Protein AF-A0A956J0P4-F1 (afdb_monomer_lite)

Secondary structure (DSSP, 8-state):
----PPPP----------------------TTHHHHHHHHHHHHHHHHHH--HHHHHHHHHHHHHHEEE--SS--GGGGHHHHHHHH--HHHHHHHTT-HHHHHHHTTGGGTEEETTSPPPPPTTTT----HHHHHHHHHHHHHHHHH-SSS---SHHHHHHHHHHHT--S-TT--HHHHHHHHHHHTTPPPS-HHHHHHHHHT-TTTTTTSPPP----

Foldseek 3Di:
DDDDDDDDDDDDPPDDPPPCPPPPPPPPPDQCNLVLLLLLLLLVLCCVLPVDNVLSVVLSVVSVVWKDFPGPHDDPVSNQLSVQSNPDDSVQSVVCPSPPLSSCQCRQNQVTMQTPVRDGRHHDPVPDPLDVLLVVLLVLVLVQVVQLDPPDDPPDPNCVSNCCCPPPDPQQPPQDPVLSVQLVVLSPPDHPPDPVVVVVSCVVSPSNCSRDPDDPPDD

Sequence (219 aa):
MNRHRAPGSALVLLGVALGVSSCQGSYEMERDEPCRQAGFAIASRNQACNGDADHANALYERFVDEYLCSVTKPSQNAFRCAYNINALGCEEVAAKGDDLNGYLSANGCGVILKRKDGTPIPQAGGGVTATPLCASLVLRLAEFESACGDNEPPGDLSLLIASDLTTDHECAANATPAELATCLSALDGKRCIDFSIARELLDATPSCDSVLPAQEVAP

Radius of gyration: 26.03 Å; chains: 1; bounding box: 47×48×111 Å

Structure (mmCIF, N/CA/C/O backbone):
data_AF-A0A956J0P4-F1
#
_entry.id   AF-A0A956J0P4-F1
#
loop_
_atom_site.group_PDB
_atom_site.id
_atom_site.type_symbol
_atom_site.label_atom_id
_atom_site.label_alt_id
_atom_site.label_comp_id
_atom_site.label_asym_id
_atom_site.label_entity_id
_atom_site.label_seq_id
_atom_site.pdbx_PDB_ins_code
_atom_site.Cartn_x
_atom_site.Cartn_y
_atom_site.Cartn_z
_atom_site.occupancy
_atom_site.B_iso_or_equiv
_atom_site.auth_seq_id
_atom_site.auth_comp_id
_atom_site.auth_asym_id
_atom_site.auth_atom_id
_atom_site.pdbx_PDB_model_num
ATOM 1 N N . MET A 1 1 ? -27.193 0.209 -80.945 1.00 43.78 1 MET A N 1
ATOM 2 C CA . MET A 1 1 ? -28.251 0.588 -79.982 1.00 43.78 1 MET A CA 1
ATOM 3 C C . MET A 1 1 ? -28.149 -0.331 -78.771 1.00 43.78 1 MET A C 1
ATOM 5 O O . MET A 1 1 ? -28.716 -1.405 -78.818 1.00 43.78 1 MET A O 1
ATOM 9 N N . ASN A 1 2 ? -27.409 0.048 -77.725 1.00 40.72 2 ASN A N 1
ATOM 10 C CA . ASN A 1 2 ? -27.346 -0.718 -76.473 1.00 40.72 2 ASN A CA 1
ATOM 11 C C . ASN A 1 2 ? -27.598 0.235 -75.301 1.00 40.72 2 ASN A C 1
ATOM 13 O O . ASN A 1 2 ? -26.828 1.165 -75.077 1.00 40.72 2 ASN A O 1
ATOM 17 N N . ARG A 1 3 ? -28.721 0.030 -74.603 1.00 58.94 3 ARG A N 1
ATOM 18 C CA . ARG A 1 3 ? -29.106 0.747 -73.381 1.00 58.94 3 ARG A CA 1
ATOM 19 C C . ARG A 1 3 ? -28.684 -0.098 -72.181 1.00 58.94 3 ARG A C 1
ATOM 21 O O . ARG A 1 3 ? -29.307 -1.123 -71.926 1.00 58.94 3 ARG A O 1
ATOM 28 N N . HIS A 1 4 ? -27.684 0.349 -71.428 1.00 53.81 4 HIS A N 1
ATOM 29 C CA . HIS A 1 4 ? -27.410 -0.184 -70.094 1.00 53.81 4 HIS A CA 1
ATOM 30 C C . HIS A 1 4 ? -28.137 0.673 -69.050 1.00 53.81 4 HIS A C 1
ATOM 32 O O . HIS A 1 4 ? -27.870 1.863 -68.909 1.00 53.81 4 HIS A O 1
ATOM 38 N N . ARG A 1 5 ? -29.110 0.060 -68.363 1.00 59.59 5 ARG A N 1
ATOM 39 C CA . ARG A 1 5 ? -29.762 0.586 -67.156 1.00 59.59 5 ARG A CA 1
ATOM 40 C C . ARG A 1 5 ? -28.819 0.384 -65.968 1.00 59.59 5 ARG A C 1
ATOM 42 O O . ARG A 1 5 ? -28.413 -0.746 -65.719 1.00 59.59 5 ARG A O 1
ATOM 49 N N . ALA A 1 6 ? -28.518 1.453 -65.237 1.00 54.38 6 ALA A N 1
ATOM 50 C CA . ALA A 1 6 ? -27.857 1.381 -63.937 1.00 54.38 6 ALA A CA 1
ATOM 51 C C . ALA A 1 6 ? -28.905 1.149 -62.824 1.00 54.38 6 ALA A C 1
ATOM 53 O O . ALA A 1 6 ? -29.959 1.793 -62.861 1.00 54.38 6 ALA A O 1
ATOM 54 N N . PRO A 1 7 ? -28.661 0.243 -61.859 1.00 58.88 7 PRO A N 1
ATOM 55 C CA . PRO A 1 7 ? -29.534 0.043 -60.708 1.00 58.88 7 PRO A CA 1
ATOM 56 C C . PRO A 1 7 ? -29.276 1.108 -59.633 1.00 58.88 7 PRO A C 1
ATOM 58 O O . PRO A 1 7 ? -28.135 1.475 -59.358 1.00 58.88 7 PRO A O 1
ATOM 61 N N . GLY A 1 8 ? -30.363 1.614 -59.050 1.00 51.53 8 GLY A N 1
ATOM 62 C CA . GLY A 1 8 ? -30.347 2.605 -57.981 1.00 51.53 8 GLY A CA 1
ATOM 63 C C . GLY A 1 8 ? -29.909 2.010 -56.644 1.00 51.53 8 GLY A C 1
ATOM 64 O O . GLY A 1 8 ? -30.419 0.976 -56.216 1.00 51.53 8 GLY A O 1
ATOM 65 N N . SER A 1 9 ? -28.986 2.701 -55.982 1.00 63.81 9 SER A N 1
ATOM 66 C CA . SER A 1 9 ? -28.550 2.409 -54.620 1.00 63.81 9 SER A CA 1
ATOM 67 C C . SER A 1 9 ? -29.563 2.966 -53.621 1.00 63.81 9 SER A C 1
ATOM 69 O O . SER A 1 9 ? -29.678 4.178 -53.446 1.00 63.81 9 SER A O 1
ATOM 71 N N . ALA A 1 10 ? -30.304 2.072 -52.968 1.00 54.53 10 ALA A N 1
ATOM 72 C CA . ALA A 1 10 ? -31.122 2.395 -51.809 1.00 54.53 10 ALA A CA 1
ATOM 73 C C . ALA A 1 10 ? -30.207 2.565 -50.586 1.00 54.53 10 ALA A C 1
ATOM 75 O O . ALA A 1 10 ? -29.590 1.611 -50.116 1.00 54.53 10 ALA A O 1
ATOM 76 N N . LEU A 1 11 ? -30.096 3.799 -50.101 1.00 59.28 11 LEU A N 1
ATOM 77 C CA . LEU A 1 11 ? -29.330 4.157 -48.913 1.00 59.28 11 LEU A CA 1
ATOM 78 C C . LEU A 1 11 ? -30.209 3.886 -47.682 1.00 59.28 11 LEU A C 1
ATOM 80 O O . LEU A 1 11 ? -31.148 4.628 -47.403 1.00 59.28 11 LEU A O 1
ATOM 84 N N . VAL A 1 12 ? -29.947 2.781 -46.982 1.00 60.03 12 VAL A N 1
ATOM 85 C CA . VAL A 1 12 ? -30.625 2.423 -45.728 1.00 60.03 12 VAL A CA 1
ATOM 86 C C . VAL A 1 12 ? -29.885 3.104 -44.576 1.00 60.03 12 VAL A C 1
ATOM 88 O O . VAL A 1 12 ? -28.799 2.685 -44.185 1.00 60.03 12 VAL A O 1
ATOM 91 N N . LEU A 1 13 ? -30.471 4.178 -44.048 1.00 58.66 13 LEU A N 1
ATOM 92 C CA . LEU A 1 13 ? -30.039 4.838 -42.816 1.00 58.66 13 LEU A CA 1
ATOM 93 C C . LEU A 1 13 ? -30.467 3.979 -41.617 1.00 58.66 13 LEU A C 1
ATOM 95 O O . LEU A 1 13 ? -31.599 4.068 -41.144 1.00 58.66 13 LEU A O 1
ATOM 99 N N . LEU A 1 14 ? -29.560 3.122 -41.145 1.00 61.91 14 LEU A N 1
ATOM 100 C CA . LEU A 1 14 ? -29.711 2.401 -39.882 1.00 61.91 14 LEU A CA 1
ATOM 101 C C . LEU A 1 14 ? -29.460 3.386 -38.727 1.00 61.91 14 LEU A C 1
ATOM 103 O O . LEU A 1 14 ? -28.320 3.698 -38.389 1.00 61.91 14 LEU A O 1
ATOM 107 N N . GLY A 1 15 ? -30.538 3.919 -38.152 1.00 57.25 15 GLY A N 1
ATOM 108 C CA . GLY A 1 15 ? -30.487 4.732 -36.940 1.00 57.25 15 GLY A CA 1
ATOM 109 C C . GLY A 1 15 ? -30.138 3.865 -35.733 1.00 57.25 15 GLY A C 1
ATOM 110 O O . GLY A 1 15 ? -30.991 3.147 -35.216 1.00 57.25 15 GLY A O 1
ATOM 111 N N . VAL A 1 16 ? -28.882 3.925 -35.288 1.00 65.75 16 VAL A N 1
ATOM 112 C CA . VAL A 1 16 ? -28.442 3.326 -34.024 1.00 65.75 16 VAL A CA 1
ATOM 113 C C . VAL A 1 16 ? -29.010 4.173 -32.887 1.00 65.75 16 VAL A C 1
ATOM 115 O O . VAL A 1 16 ? -28.490 5.239 -32.563 1.00 65.75 16 VAL A O 1
ATOM 118 N N . ALA A 1 17 ? -30.115 3.714 -32.303 1.00 58.00 17 ALA A N 1
ATOM 119 C CA . ALA A 1 17 ? -30.627 4.235 -31.046 1.00 58.00 17 ALA A CA 1
ATOM 120 C C . ALA A 1 17 ? -29.645 3.848 -29.929 1.00 58.00 17 ALA A C 1
ATOM 122 O O . ALA A 1 17 ? -29.691 2.738 -29.399 1.00 58.00 17 ALA A O 1
ATOM 123 N N . LEU A 1 18 ? -28.723 4.757 -29.608 1.00 59.28 18 LEU A N 1
ATOM 124 C CA . LEU A 1 18 ? -27.869 4.676 -28.426 1.00 59.28 18 LEU A CA 1
ATOM 125 C C . LEU A 1 18 ? -28.761 4.841 -27.192 1.00 59.28 18 LEU A C 1
ATOM 127 O O . LEU A 1 18 ? -29.044 5.952 -26.747 1.00 59.28 18 LEU A O 1
ATOM 131 N N . GLY A 1 19 ? -29.267 3.716 -26.687 1.00 54.03 19 GLY A N 1
ATOM 132 C CA . GLY A 1 19 ? -29.943 3.653 -25.403 1.00 54.03 19 GLY A CA 1
ATOM 133 C C . GLY A 1 19 ? -28.980 4.116 -24.320 1.00 54.03 19 GLY A C 1
ATOM 134 O O . GLY A 1 19 ? -27.988 3.450 -24.040 1.00 54.03 19 GLY A O 1
ATOM 135 N N . VAL A 1 20 ? -29.278 5.268 -23.725 1.00 57.97 20 VAL A N 1
ATOM 136 C CA . VAL A 1 20 ? -28.633 5.774 -22.512 1.00 57.97 20 VAL A CA 1
ATOM 137 C C . VAL A 1 20 ? -29.109 4.891 -21.357 1.00 57.97 20 VAL A C 1
ATOM 139 O O . VAL A 1 20 ? -29.992 5.251 -20.585 1.00 57.97 20 VAL A O 1
ATOM 142 N N . SER A 1 21 ? -28.597 3.662 -21.288 1.00 56.41 21 SER A N 1
ATOM 143 C CA . SER A 1 21 ? -28.701 2.851 -20.083 1.00 56.41 21 SER A CA 1
ATOM 144 C C . SER A 1 21 ? -27.859 3.559 -19.034 1.00 56.41 21 SER A C 1
ATOM 146 O O . SER A 1 21 ? -26.631 3.503 -19.069 1.00 56.41 21 SER A O 1
ATOM 148 N N . SER A 1 22 ? -28.525 4.299 -18.154 1.00 52.66 22 SER A N 1
ATOM 149 C CA . SER A 1 22 ? -27.927 4.889 -16.968 1.00 52.66 22 SER A CA 1
ATOM 150 C C . SER A 1 22 ? -27.183 3.793 -16.211 1.00 52.66 22 SER A C 1
ATOM 152 O O . SER A 1 22 ? -27.816 2.915 -15.620 1.00 52.66 22 SER A O 1
ATOM 154 N N . CYS A 1 23 ? -25.850 3.830 -16.260 1.00 61.91 23 CYS A N 1
ATOM 155 C CA . CYS A 1 23 ? -24.953 3.013 -15.452 1.00 61.91 23 CYS A CA 1
ATOM 156 C C . CYS A 1 23 ? -25.104 3.402 -13.971 1.00 61.91 23 CYS A C 1
ATOM 158 O O . CYS A 1 23 ? -24.202 3.970 -13.373 1.00 61.91 23 CYS A O 1
ATOM 160 N N . GLN A 1 24 ? -26.268 3.132 -13.383 1.00 54.66 24 GLN A N 1
ATOM 161 C CA . GLN A 1 24 ? -26.520 3.174 -11.943 1.00 54.66 24 GLN A CA 1
ATOM 162 C C . GLN A 1 24 ? -26.310 1.778 -11.346 1.00 54.66 24 GLN A C 1
ATOM 164 O O . GLN A 1 24 ? -27.051 1.341 -10.469 1.00 54.66 24 GLN A O 1
ATOM 169 N N . GLY A 1 25 ? -25.315 1.046 -11.855 1.00 51.56 25 GLY A N 1
ATOM 170 C CA . GLY A 1 25 ? -24.825 -0.127 -11.154 1.00 51.56 25 GLY A CA 1
ATOM 171 C C . GLY A 1 25 ? -24.222 0.373 -9.854 1.00 51.56 25 GLY A C 1
ATOM 172 O O . GLY A 1 25 ? -23.252 1.127 -9.889 1.00 51.56 25 GLY A O 1
ATOM 173 N N . SER A 1 26 ? -24.822 0.005 -8.724 1.00 52.59 26 SER A N 1
ATOM 174 C CA . SER A 1 26 ? -24.158 0.088 -7.431 1.00 52.59 26 SER A CA 1
ATOM 175 C C . SER A 1 26 ? -22.797 -0.574 -7.603 1.00 52.59 26 SER A C 1
ATOM 177 O O . SER A 1 26 ? -22.731 -1.785 -7.818 1.00 52.59 26 SER A O 1
ATOM 179 N N . TYR A 1 27 ? -21.736 0.232 -7.631 1.00 58.50 27 TYR A N 1
ATOM 180 C CA . TYR A 1 27 ? -20.376 -0.252 -7.808 1.00 58.50 27 TYR A CA 1
ATOM 181 C C . TYR A 1 27 ? -20.004 -0.957 -6.503 1.00 58.50 27 TYR A C 1
ATOM 183 O O . TYR A 1 27 ? -19.459 -0.357 -5.577 1.00 58.50 27 TYR A O 1
ATOM 191 N N . GLU A 1 28 ? -20.423 -2.215 -6.377 1.00 67.00 28 GLU A N 1
ATOM 192 C CA . GLU A 1 28 ? -19.999 -3.081 -5.292 1.00 67.00 28 GLU A CA 1
ATOM 193 C C . GLU A 1 28 ? -18.510 -3.320 -5.501 1.00 67.00 28 GLU A C 1
ATOM 195 O O . GLU A 1 28 ? -18.097 -4.116 -6.341 1.00 67.00 28 GLU A O 1
ATOM 200 N N . MET A 1 29 ? -17.694 -2.550 -4.780 1.00 75.31 29 MET A N 1
ATOM 201 C CA . MET A 1 29 ? -16.255 -2.756 -4.766 1.00 75.31 29 MET A CA 1
ATOM 202 C C . MET A 1 29 ? -15.981 -4.187 -4.322 1.00 75.31 29 MET A C 1
ATOM 204 O O . MET A 1 29 ? -16.399 -4.604 -3.235 1.00 75.31 29 MET A O 1
ATOM 208 N N . GLU A 1 30 ? -15.261 -4.929 -5.157 1.00 86.38 30 GLU A N 1
ATOM 209 C CA . GLU A 1 30 ? -14.811 -6.262 -4.793 1.00 86.38 30 GLU A CA 1
ATOM 210 C C . GLU A 1 30 ? -13.964 -6.180 -3.518 1.00 86.38 30 GLU A C 1
ATOM 212 O O . GLU A 1 30 ? -13.185 -5.246 -3.310 1.00 86.38 30 GLU A O 1
ATOM 217 N N . ARG A 1 31 ? -14.151 -7.146 -2.614 1.00 87.50 31 ARG A N 1
ATOM 218 C CA . ARG A 1 31 ? -13.554 -7.111 -1.270 1.00 87.50 31 ARG A CA 1
ATOM 219 C C . ARG A 1 31 ? -12.027 -6.970 -1.307 1.00 87.50 31 ARG A C 1
ATOM 221 O O . ARG A 1 31 ? -11.454 -6.347 -0.417 1.00 87.50 31 ARG A O 1
ATOM 228 N N . ASP A 1 32 ? -11.388 -7.570 -2.300 1.00 91.94 32 ASP A N 1
ATOM 229 C CA . ASP A 1 32 ? -9.942 -7.605 -2.502 1.00 91.94 32 ASP A CA 1
ATOM 230 C C . ASP A 1 32 ? -9.415 -6.481 -3.406 1.00 91.94 32 ASP A C 1
ATOM 232 O O . ASP A 1 32 ? -8.201 -6.369 -3.587 1.00 91.94 32 ASP A O 1
ATOM 236 N N . GLU A 1 33 ? -10.289 -5.610 -3.916 1.00 93.69 33 GLU A N 1
ATOM 237 C CA . GLU A 1 33 ? -9.912 -4.518 -4.815 1.00 93.69 33 GLU A CA 1
ATOM 238 C C . GLU A 1 33 ? -8.804 -3.612 -4.245 1.00 93.69 33 GLU A C 1
ATOM 240 O O . GLU A 1 33 ? -7.811 -3.405 -4.945 1.00 93.69 33 GLU A O 1
ATOM 245 N N . PRO A 1 34 ? -8.842 -3.149 -2.975 1.00 93.38 34 PRO A N 1
ATOM 246 C CA . PRO A 1 34 ? -7.765 -2.311 -2.439 1.00 93.38 34 PRO A CA 1
ATOM 247 C C . PRO A 1 34 ? -6.398 -3.014 -2.428 1.00 93.38 34 PRO A C 1
ATOM 249 O O . PRO A 1 34 ? -5.358 -2.399 -2.661 1.00 93.38 34 PRO A O 1
ATOM 252 N N . CYS A 1 35 ? -6.399 -4.328 -2.194 1.00 96.88 35 CYS A N 1
ATOM 253 C CA . CYS A 1 35 ? -5.196 -5.150 -2.182 1.00 96.88 35 CYS A CA 1
ATOM 254 C C . CYS A 1 35 ? -4.633 -5.343 -3.593 1.00 96.88 35 CYS A C 1
ATOM 256 O O . CYS A 1 35 ? -3.424 -5.237 -3.789 1.00 96.88 35 CYS A O 1
ATOM 258 N N . ARG A 1 36 ? -5.497 -5.572 -4.590 1.00 97.12 36 ARG A N 1
ATOM 259 C CA . ARG A 1 36 ? -5.073 -5.652 -5.996 1.00 97.12 36 ARG A CA 1
ATOM 260 C C . ARG A 1 36 ? -4.512 -4.327 -6.489 1.00 97.12 36 ARG A C 1
ATOM 262 O O . ARG A 1 36 ? -3.488 -4.328 -7.167 1.00 97.12 36 ARG A O 1
ATOM 269 N N . GLN A 1 37 ? -5.137 -3.214 -6.105 1.00 97.38 37 GLN A N 1
ATOM 270 C CA . GLN A 1 37 ? -4.662 -1.875 -6.449 1.00 97.38 37 GLN A CA 1
ATOM 271 C C . GLN A 1 37 ? -3.251 -1.605 -5.912 1.00 97.38 37 GLN A C 1
ATOM 273 O O . GLN A 1 37 ? -2.461 -0.965 -6.598 1.00 97.38 37 GLN A O 1
ATOM 278 N N . ALA A 1 38 ? -2.882 -2.141 -4.743 1.00 97.81 38 ALA A N 1
ATOM 279 C CA . ALA A 1 38 ? -1.510 -2.039 -4.241 1.00 97.81 38 ALA A CA 1
ATOM 280 C C . ALA A 1 38 ? -0.499 -2.741 -5.165 1.00 97.81 38 ALA A C 1
ATOM 282 O O . ALA A 1 38 ? 0.514 -2.149 -5.532 1.00 97.81 38 ALA A O 1
ATOM 283 N N . GLY A 1 39 ? -0.795 -3.972 -5.596 1.00 98.06 39 GLY A N 1
ATOM 284 C CA . GLY A 1 39 ? 0.039 -4.696 -6.560 1.00 98.06 39 GLY A CA 1
ATOM 285 C C . GLY A 1 39 ? 0.129 -3.977 -7.908 1.00 98.06 39 GLY A C 1
ATOM 286 O O . GLY A 1 39 ? 1.221 -3.823 -8.457 1.00 98.06 39 GLY A O 1
ATOM 287 N N . PHE A 1 40 ? -1.005 -3.487 -8.423 1.00 98.19 40 PHE A N 1
ATOM 288 C CA . PHE A 1 40 ? -1.040 -2.712 -9.666 1.00 98.19 40 PHE A CA 1
ATOM 289 C C . PHE A 1 40 ? -0.239 -1.418 -9.564 1.00 98.19 40 PHE A C 1
ATOM 291 O O . PHE A 1 40 ? 0.455 -1.074 -10.516 1.00 98.19 40 PHE A O 1
ATOM 298 N N . ALA A 1 41 ? -0.286 -0.721 -8.428 1.00 98.25 41 ALA A N 1
ATOM 299 C CA . ALA A 1 41 ? 0.508 0.481 -8.211 1.00 98.25 41 ALA A CA 1
ATOM 300 C C . ALA A 1 41 ? 2.013 0.178 -8.301 1.00 98.25 41 ALA A C 1
ATOM 302 O O . ALA A 1 41 ? 2.731 0.892 -8.996 1.00 98.25 41 ALA A O 1
ATOM 303 N N . ILE A 1 42 ? 2.495 -0.917 -7.693 1.00 98.50 42 ILE A N 1
ATOM 304 C CA . ILE A 1 42 ? 3.915 -1.314 -7.785 1.00 98.50 42 ILE A CA 1
ATOM 305 C C . ILE A 1 42 ? 4.310 -1.566 -9.244 1.00 98.50 42 ILE A C 1
ATOM 307 O O . ILE A 1 42 ? 5.305 -1.013 -9.719 1.00 98.50 42 ILE A O 1
ATOM 311 N N . ALA A 1 43 ? 3.522 -2.367 -9.965 1.00 98.44 43 ALA A N 1
ATOM 312 C CA . ALA A 1 43 ? 3.787 -2.698 -11.362 1.00 98.44 43 ALA A CA 1
ATOM 313 C C . ALA A 1 43 ? 3.749 -1.454 -12.261 1.00 98.44 43 ALA A C 1
ATOM 315 O O . ALA A 1 43 ? 4.704 -1.173 -12.983 1.00 98.44 43 ALA A O 1
ATOM 316 N N . SER A 1 44 ? 2.685 -0.658 -12.153 1.00 98.12 44 SER A N 1
ATOM 317 C CA . SER A 1 44 ? 2.482 0.576 -12.917 1.00 98.12 44 SER A CA 1
ATOM 318 C C . SER A 1 44 ? 3.629 1.567 -12.722 1.00 98.12 44 SER A C 1
ATOM 320 O O . SER A 1 44 ? 4.156 2.106 -13.695 1.00 98.12 44 SER A O 1
ATOM 322 N N . ARG A 1 45 ? 4.091 1.769 -11.479 1.00 98.12 45 ARG A N 1
ATOM 323 C CA . ARG A 1 45 ? 5.230 2.656 -11.199 1.00 98.12 45 ARG A CA 1
ATOM 324 C C . ARG A 1 45 ? 6.544 2.132 -11.761 1.00 98.12 45 ARG A C 1
ATOM 326 O O . ARG A 1 45 ? 7.289 2.914 -12.348 1.00 98.12 45 ARG A O 1
ATOM 333 N N . ASN A 1 46 ? 6.802 0.829 -11.661 1.00 98.44 46 ASN A N 1
ATOM 334 C CA . ASN A 1 46 ? 7.989 0.229 -12.274 1.00 98.44 46 ASN A CA 1
ATOM 335 C C . ASN A 1 46 ? 7.961 0.349 -13.801 1.00 98.44 46 ASN A C 1
ATOM 337 O O . ASN A 1 46 ? 8.962 0.745 -14.398 1.00 98.44 46 ASN A O 1
ATOM 341 N N . GLN A 1 47 ? 6.811 0.115 -14.436 1.00 98.25 47 GLN A N 1
ATOM 342 C CA . GLN A 1 47 ? 6.659 0.317 -15.876 1.00 98.25 47 GLN A CA 1
ATOM 343 C C . GLN A 1 47 ? 6.873 1.785 -16.263 1.00 98.25 47 GLN A C 1
ATOM 345 O O . GLN A 1 47 ? 7.591 2.070 -17.220 1.00 98.25 47 GLN A O 1
ATOM 350 N N . ALA A 1 48 ? 6.274 2.722 -15.524 1.00 98.00 48 ALA A N 1
ATOM 351 C CA . ALA A 1 48 ? 6.370 4.149 -15.816 1.00 98.00 48 ALA A CA 1
ATOM 352 C C . ALA A 1 48 ? 7.805 4.685 -15.686 1.00 98.00 48 ALA A C 1
ATOM 354 O O . ALA A 1 48 ? 8.210 5.530 -16.481 1.00 98.00 48 ALA A O 1
ATOM 355 N N . CYS A 1 49 ? 8.570 4.197 -14.707 1.00 98.25 49 CYS A N 1
ATOM 356 C CA . CYS A 1 49 ? 9.933 4.663 -14.456 1.00 98.25 49 CYS A CA 1
ATOM 357 C C . CYS A 1 49 ? 10.993 3.947 -15.302 1.00 98.25 49 CYS A C 1
ATOM 359 O O . CYS A 1 49 ? 11.960 4.583 -15.716 1.00 98.25 49 CYS A O 1
ATOM 361 N N . ASN A 1 50 ? 10.808 2.653 -15.583 1.00 97.50 50 ASN A N 1
ATOM 362 C CA . ASN A 1 50 ? 11.836 1.829 -16.230 1.00 97.50 50 ASN A CA 1
ATOM 363 C C . ASN A 1 50 ? 11.517 1.505 -17.699 1.00 97.50 50 ASN A C 1
ATOM 365 O O . ASN A 1 50 ? 12.401 1.078 -18.436 1.00 97.50 50 ASN A O 1
ATOM 369 N N . GLY A 1 51 ? 10.266 1.682 -18.139 1.00 97.75 51 GLY A N 1
ATOM 370 C CA . GLY A 1 51 ? 9.813 1.307 -19.483 1.00 97.75 51 GLY A CA 1
ATOM 371 C C . GLY A 1 51 ? 9.741 -0.205 -19.732 1.00 97.75 51 GLY A C 1
ATOM 372 O O . GLY A 1 51 ? 9.503 -0.619 -20.865 1.00 97.75 51 GLY A O 1
ATOM 373 N N . ASP A 1 52 ? 9.935 -1.025 -18.696 1.00 97.88 52 ASP A N 1
ATOM 374 C CA . ASP A 1 52 ? 9.974 -2.487 -18.776 1.00 97.88 52 ASP A CA 1
ATOM 375 C C . ASP A 1 52 ? 8.638 -3.089 -18.310 1.00 97.88 52 ASP A C 1
ATOM 377 O O . ASP A 1 52 ? 8.368 -3.236 -17.115 1.00 97.88 52 ASP A O 1
ATOM 381 N N . ALA A 1 53 ? 7.768 -3.390 -19.276 1.00 98.00 53 ALA A N 1
ATOM 382 C CA . ALA A 1 53 ? 6.450 -3.959 -19.009 1.00 98.00 53 ALA A CA 1
ATOM 383 C C . ALA A 1 53 ? 6.520 -5.417 -18.524 1.00 98.00 53 ALA A C 1
ATOM 385 O O . ALA A 1 53 ? 5.701 -5.820 -17.699 1.00 98.00 53 ALA A O 1
ATOM 386 N N . ASP A 1 54 ? 7.493 -6.196 -19.003 1.00 98.38 54 ASP A N 1
ATOM 387 C CA . ASP A 1 54 ? 7.637 -7.604 -18.624 1.00 98.38 54 ASP A CA 1
ATOM 388 C C . ASP A 1 54 ? 8.072 -7.711 -17.163 1.00 98.38 54 ASP A C 1
ATOM 390 O O . ASP A 1 54 ? 7.480 -8.464 -16.386 1.00 98.38 54 ASP A O 1
ATOM 394 N N . HIS A 1 55 ? 9.033 -6.879 -16.755 1.00 97.38 55 HIS A N 1
ATOM 395 C CA . HIS A 1 55 ? 9.418 -6.748 -15.355 1.00 97.38 55 HIS A CA 1
ATOM 396 C C . HIS A 1 55 ? 8.227 -6.318 -14.488 1.00 97.38 55 HIS A C 1
ATOM 398 O O . HIS A 1 55 ? 7.949 -6.940 -13.461 1.00 97.38 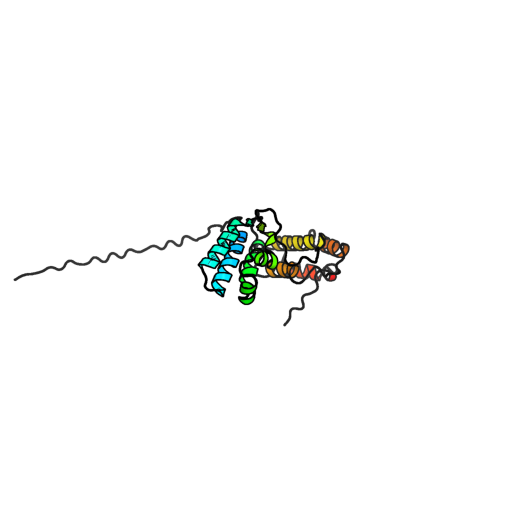55 HIS A O 1
ATOM 404 N N . ALA A 1 56 ? 7.504 -5.265 -14.881 1.00 98.25 56 ALA A N 1
ATOM 405 C CA . ALA A 1 56 ? 6.353 -4.773 -14.123 1.00 98.25 56 ALA A CA 1
ATOM 406 C C . ALA A 1 56 ? 5.286 -5.861 -13.902 1.00 98.25 56 ALA A C 1
ATOM 408 O O . ALA A 1 56 ? 4.784 -6.019 -12.786 1.00 98.25 56 ALA A O 1
ATOM 409 N N . ASN A 1 57 ? 4.989 -6.651 -14.937 1.00 98.31 57 ASN A N 1
ATOM 410 C CA . ASN A 1 57 ? 4.073 -7.785 -14.832 1.00 98.31 57 A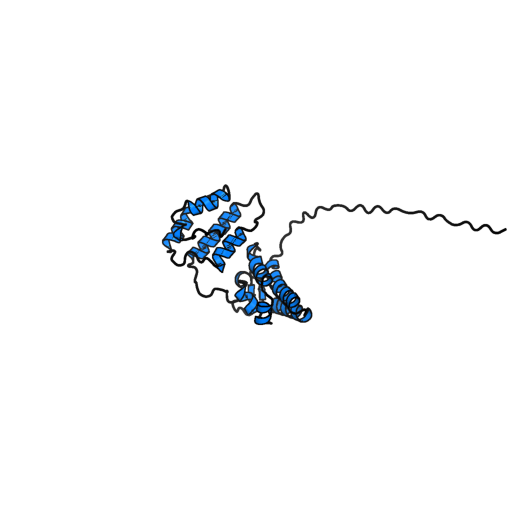SN A CA 1
ATOM 411 C C . ASN A 1 57 ? 4.618 -8.871 -13.897 1.00 98.31 57 ASN A C 1
ATOM 413 O O . ASN A 1 57 ? 3.880 -9.350 -13.038 1.00 98.31 57 ASN A O 1
ATOM 417 N N . ALA A 1 58 ? 5.910 -9.201 -13.981 1.00 98.50 58 ALA A N 1
ATOM 418 C CA . ALA A 1 58 ? 6.535 -10.173 -13.083 1.00 98.50 58 ALA A CA 1
ATOM 419 C C . ALA A 1 58 ? 6.477 -9.735 -11.605 1.00 98.50 58 ALA A C 1
ATOM 421 O O . ALA A 1 58 ? 6.283 -10.568 -10.716 1.00 98.50 58 ALA A O 1
ATOM 422 N N . LEU A 1 59 ? 6.595 -8.432 -11.317 1.00 98.25 59 LEU A N 1
ATOM 423 C CA . LEU A 1 59 ? 6.391 -7.900 -9.963 1.00 98.25 59 LEU A CA 1
ATOM 424 C C . LEU A 1 59 ? 4.947 -8.071 -9.491 1.00 98.25 59 LEU A C 1
ATOM 426 O O . LEU A 1 59 ? 4.729 -8.448 -8.338 1.00 98.25 59 LEU A O 1
ATOM 430 N N . TYR A 1 60 ? 3.969 -7.820 -10.364 1.00 98.56 60 TYR A N 1
ATOM 431 C CA . TYR A 1 60 ? 2.560 -8.041 -10.040 1.00 98.56 60 TYR A CA 1
ATOM 432 C C . TYR A 1 60 ? 2.264 -9.518 -9.759 1.00 98.56 60 TYR A C 1
ATOM 434 O O . TYR A 1 60 ? 1.618 -9.840 -8.763 1.00 98.56 60 TYR A O 1
ATOM 442 N N . GLU A 1 61 ? 2.770 -10.424 -10.595 1.00 98.38 61 GLU A N 1
ATOM 443 C CA . GLU A 1 61 ? 2.604 -11.869 -10.412 1.00 98.38 61 GLU A CA 1
ATOM 444 C C . GLU A 1 61 ? 3.211 -12.331 -9.085 1.00 98.38 61 GLU A C 1
ATOM 446 O O . GLU A 1 61 ? 2.522 -12.958 -8.278 1.00 98.38 61 GLU A O 1
ATOM 451 N N . ARG A 1 62 ? 4.451 -11.918 -8.786 1.00 98.50 62 ARG A N 1
ATOM 452 C CA . ARG A 1 62 ? 5.085 -12.178 -7.483 1.00 98.50 62 ARG A CA 1
ATOM 453 C C . ARG A 1 62 ? 4.274 -11.615 -6.321 1.00 98.50 62 ARG A C 1
ATOM 455 O O . ARG A 1 62 ? 4.144 -12.268 -5.289 1.00 98.50 62 ARG A O 1
ATOM 462 N N . PHE A 1 63 ? 3.701 -10.423 -6.470 1.00 98.31 63 PHE A N 1
ATOM 463 C CA . PHE A 1 63 ? 2.832 -9.840 -5.453 1.00 98.31 63 PHE A CA 1
ATOM 464 C C . PHE A 1 63 ? 1.587 -10.709 -5.201 1.00 98.31 63 PHE A C 1
ATOM 466 O O . PHE A 1 63 ? 1.270 -11.029 -4.053 1.00 98.31 63 PHE A O 1
ATOM 473 N N . VAL A 1 64 ? 0.899 -11.140 -6.259 1.00 97.88 64 VAL A N 1
ATOM 474 C CA . VAL A 1 64 ? -0.265 -12.034 -6.142 1.00 97.88 64 VAL A CA 1
ATOM 475 C C . VAL A 1 64 ? 0.132 -13.371 -5.511 1.00 97.88 64 VAL A C 1
ATOM 477 O O . VAL A 1 64 ? -0.627 -13.939 -4.716 1.00 97.88 64 VAL A O 1
ATOM 480 N N . ASP A 1 65 ? 1.333 -13.859 -5.806 1.00 98.12 65 ASP A N 1
ATOM 481 C CA . ASP A 1 65 ? 1.853 -15.115 -5.279 1.00 98.12 65 ASP A CA 1
ATOM 482 C C . ASP A 1 65 ? 2.272 -15.034 -3.813 1.00 98.12 65 ASP A C 1
ATOM 484 O O . ASP A 1 65 ? 2.020 -15.986 -3.075 1.00 98.12 65 ASP A O 1
ATOM 488 N N . GLU A 1 66 ? 2.827 -13.917 -3.349 1.00 98.12 66 GLU A N 1
ATOM 489 C CA . GLU A 1 66 ? 3.390 -13.805 -1.999 1.00 98.12 66 GLU A CA 1
ATOM 490 C C . GLU A 1 66 ? 2.413 -13.259 -0.946 1.00 98.12 66 GLU A C 1
ATOM 492 O O . GLU A 1 66 ? 2.600 -13.519 0.249 1.00 98.12 66 GLU A O 1
ATOM 497 N N . TYR A 1 67 ? 1.357 -12.539 -1.342 1.00 97.88 67 TYR A N 1
ATOM 498 C CA . TYR A 1 67 ? 0.512 -11.790 -0.403 1.00 97.88 67 TYR A CA 1
ATOM 499 C C . TYR A 1 67 ? -0.965 -12.210 -0.423 1.00 97.88 67 TYR A C 1
ATOM 501 O O . TYR A 1 67 ? -1.488 -12.762 -1.388 1.00 97.88 67 TYR A O 1
ATOM 509 N N . LEU A 1 68 ? -1.647 -11.970 0.699 1.00 96.81 68 LEU A N 1
ATOM 510 C CA . LEU A 1 68 ? -3.088 -12.138 0.873 1.00 96.81 68 LEU A CA 1
ATOM 511 C C . LEU A 1 68 ? -3.710 -10.822 1.303 1.00 96.81 68 LEU A C 1
ATOM 513 O O . LEU A 1 68 ? -3.172 -10.119 2.161 1.00 96.81 68 LEU A O 1
ATOM 517 N N . CYS A 1 69 ? -4.909 -10.569 0.794 1.00 95.94 69 CYS A N 1
ATOM 518 C CA . CYS A 1 69 ? -5.738 -9.483 1.278 1.00 95.94 69 CYS A CA 1
ATOM 519 C C . CYS A 1 69 ? -6.303 -9.806 2.671 1.00 95.94 69 CYS A C 1
ATOM 521 O O . CYS A 1 69 ? -6.831 -10.899 2.900 1.00 95.94 69 CYS A O 1
ATOM 523 N N . SER A 1 70 ? -6.189 -8.867 3.610 1.00 91.88 70 SER A N 1
ATOM 524 C CA . SER A 1 70 ? -6.778 -8.964 4.955 1.00 91.88 70 SER A CA 1
ATOM 525 C C . SER A 1 70 ? -8.059 -8.135 5.114 1.00 91.88 70 SER A C 1
ATOM 527 O O . SER A 1 70 ? -8.734 -8.250 6.138 1.00 91.88 70 SER A O 1
ATOM 529 N N . VAL A 1 71 ? -8.428 -7.340 4.105 1.00 87.75 71 VAL A N 1
ATOM 530 C CA . VAL A 1 71 ? -9.611 -6.469 4.124 1.00 87.75 71 VAL A CA 1
ATOM 531 C C . VAL A 1 71 ? -10.898 -7.293 4.039 1.00 87.75 71 VAL A C 1
ATOM 533 O O . VAL A 1 71 ? -11.093 -8.102 3.135 1.00 87.75 71 VAL A O 1
ATOM 536 N N . THR A 1 72 ? -11.814 -7.077 4.984 1.00 84.62 72 THR A N 1
ATOM 537 C CA . THR A 1 72 ? -13.138 -7.730 5.007 1.00 84.62 72 THR A CA 1
ATOM 538 C C . THR A 1 72 ? -14.253 -6.828 4.484 1.00 84.62 72 THR A C 1
ATOM 540 O O . THR A 1 72 ? -15.231 -7.325 3.916 1.00 84.62 72 THR A O 1
ATOM 543 N N . LYS A 1 73 ? -14.102 -5.513 4.651 1.00 84.06 73 LYS A N 1
ATOM 544 C CA . LYS A 1 73 ? -14.992 -4.483 4.124 1.00 84.06 73 LYS A CA 1
ATOM 545 C C . LYS A 1 73 ? -14.124 -3.340 3.586 1.00 84.06 73 LYS A C 1
ATOM 547 O O . LYS A 1 73 ? -13.504 -2.655 4.399 1.00 84.06 73 LYS A O 1
ATOM 552 N N . PRO A 1 74 ? -14.023 -3.163 2.258 1.00 80.19 74 PRO A N 1
ATOM 553 C CA . PRO A 1 74 ? -13.218 -2.092 1.694 1.00 80.19 74 PRO A CA 1
ATOM 554 C C . PRO A 1 74 ? -13.764 -0.734 2.145 1.00 80.19 74 PRO A C 1
ATOM 556 O O . PRO A 1 74 ? -14.969 -0.487 2.127 1.00 80.19 74 PRO A O 1
ATOM 559 N N . SER A 1 75 ? -12.855 0.128 2.584 1.00 83.44 75 SER A N 1
ATOM 560 C CA . SER A 1 75 ? -13.088 1.544 2.860 1.00 83.44 75 SER A CA 1
ATOM 561 C C . SER A 1 75 ? -12.136 2.358 1.991 1.00 83.44 75 SER A C 1
ATOM 563 O O . SER A 1 75 ? -11.170 1.811 1.459 1.00 83.44 75 SER A O 1
ATOM 565 N N . GLN A 1 76 ? -12.356 3.663 1.859 1.00 77.00 76 GLN A N 1
ATOM 566 C CA . GLN A 1 76 ? -11.420 4.512 1.112 1.00 77.00 76 GLN A CA 1
ATOM 567 C C . GLN A 1 76 ? -9.999 4.454 1.678 1.00 77.00 76 GLN A C 1
ATOM 569 O O . GLN A 1 76 ? -9.036 4.358 0.923 1.00 77.00 76 GLN A O 1
ATOM 574 N N . ASN A 1 77 ? -9.868 4.362 3.004 1.00 78.56 77 ASN A N 1
ATOM 575 C CA . ASN A 1 77 ? -8.571 4.207 3.662 1.00 78.56 77 ASN A CA 1
ATOM 576 C C . ASN A 1 77 ? -7.842 2.918 3.257 1.00 78.56 77 ASN A C 1
ATOM 578 O O . ASN A 1 77 ? -6.613 2.879 3.295 1.00 78.56 77 ASN A O 1
ATOM 582 N N . ALA A 1 78 ? -8.560 1.879 2.816 1.00 85.94 78 ALA A N 1
ATOM 583 C CA . ALA A 1 78 ? -7.934 0.660 2.313 1.00 85.94 78 ALA A CA 1
ATOM 584 C C . ALA A 1 78 ? -7.141 0.899 1.012 1.00 85.94 78 ALA A C 1
ATOM 586 O O . ALA A 1 78 ? -6.217 0.148 0.728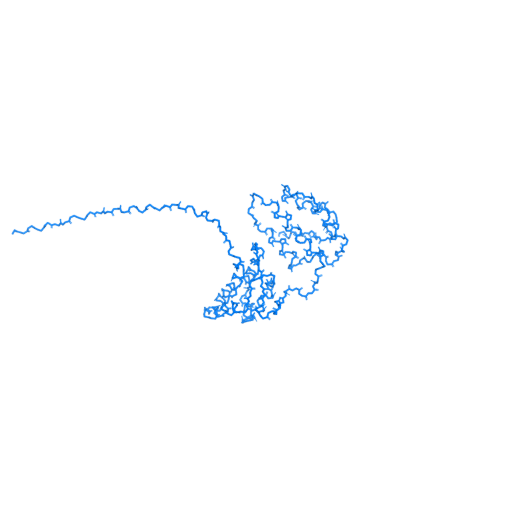 1.00 85.94 78 ALA A O 1
ATOM 587 N N . PHE A 1 79 ? -7.443 1.952 0.244 1.00 90.12 79 PHE A N 1
ATOM 588 C CA . PHE A 1 79 ? -6.723 2.294 -0.990 1.00 90.12 79 PHE A CA 1
ATOM 589 C C . PHE A 1 79 ? -5.477 3.155 -0.754 1.00 90.12 79 PHE A C 1
ATOM 591 O O . PHE A 1 79 ? -4.677 3.339 -1.671 1.00 90.12 79 PHE A O 1
ATOM 598 N N . ARG A 1 80 ? -5.266 3.647 0.474 1.00 87.00 80 ARG A N 1
ATOM 599 C CA . ARG A 1 80 ? -4.156 4.553 0.807 1.00 87.00 80 ARG A CA 1
ATOM 600 C C . ARG A 1 80 ? -2.784 3.962 0.485 1.00 87.00 80 ARG A C 1
ATOM 602 O O . ARG A 1 80 ? -1.922 4.663 -0.021 1.00 87.00 80 ARG A O 1
ATOM 609 N N . CYS A 1 81 ? -2.603 2.661 0.705 1.00 93.56 81 CYS A N 1
ATOM 610 C CA . CYS A 1 81 ? -1.376 1.959 0.323 1.00 93.56 81 CYS A CA 1
ATOM 611 C C . CYS A 1 81 ? -1.072 2.105 -1.180 1.00 93.56 81 CYS A C 1
ATOM 613 O O . CYS A 1 81 ? 0.034 2.482 -1.556 1.00 93.56 81 CYS A O 1
ATOM 615 N N . ALA A 1 82 ? -2.062 1.850 -2.043 1.00 95.25 82 ALA A N 1
ATOM 616 C CA . ALA A 1 82 ? -1.902 1.972 -3.490 1.00 95.25 82 ALA A CA 1
ATOM 617 C C . ALA A 1 82 ? -1.651 3.427 -3.916 1.00 95.25 82 ALA A C 1
ATOM 619 O O . ALA A 1 82 ? -0.818 3.684 -4.784 1.00 95.25 82 ALA A O 1
ATOM 620 N N . TYR A 1 83 ? -2.342 4.377 -3.278 1.00 92.25 83 TYR A N 1
ATOM 621 C CA . TYR A 1 83 ? -2.131 5.809 -3.489 1.00 92.25 83 TYR A CA 1
ATOM 622 C C . TYR A 1 83 ? -0.687 6.225 -3.173 1.00 92.25 83 TYR A C 1
ATOM 624 O O . TYR A 1 83 ? -0.017 6.796 -4.032 1.00 92.25 83 TYR A O 1
ATOM 632 N N . ASN A 1 84 ? -0.179 5.856 -1.994 1.00 92.12 84 ASN A N 1
ATOM 633 C CA . ASN A 1 84 ? 1.183 6.175 -1.562 1.00 92.12 84 ASN A CA 1
ATOM 634 C C . ASN A 1 84 ? 2.235 5.576 -2.506 1.00 92.12 84 ASN A C 1
ATOM 636 O O . ASN A 1 84 ? 3.169 6.262 -2.909 1.00 92.12 84 ASN A O 1
ATOM 640 N N . ILE A 1 85 ? 2.041 4.326 -2.945 1.00 96.69 85 ILE A N 1
ATOM 641 C CA . ILE A 1 85 ? 2.935 3.693 -3.925 1.00 96.69 85 ILE A CA 1
ATOM 642 C C . ILE A 1 85 ? 2.934 4.469 -5.246 1.00 96.69 85 ILE A C 1
ATOM 644 O O . ILE A 1 85 ? 3.999 4.698 -5.816 1.00 96.69 85 ILE A O 1
ATOM 648 N N . ASN A 1 86 ? 1.769 4.912 -5.729 1.00 96.19 86 ASN A N 1
ATOM 649 C CA . ASN A 1 86 ? 1.683 5.685 -6.969 1.00 96.19 86 ASN A CA 1
ATOM 650 C C . ASN A 1 86 ? 2.366 7.060 -6.890 1.00 96.19 86 ASN A C 1
ATOM 652 O O . ASN A 1 86 ? 2.769 7.593 -7.927 1.00 96.19 86 ASN A O 1
ATOM 656 N N . ALA A 1 87 ? 2.515 7.613 -5.685 1.00 93.44 87 ALA A N 1
ATOM 657 C CA . ALA A 1 87 ? 3.189 8.884 -5.447 1.00 93.44 87 ALA A CA 1
ATOM 658 C C . ALA A 1 87 ? 4.728 8.779 -5.454 1.00 93.44 87 ALA A C 1
ATOM 660 O O . ALA A 1 87 ? 5.393 9.809 -5.548 1.00 93.44 87 ALA A O 1
ATOM 661 N N . LEU A 1 88 ? 5.299 7.568 -5.399 1.00 94.31 88 LEU A N 1
ATOM 662 C CA . LEU A 1 88 ? 6.753 7.370 -5.356 1.00 94.31 88 LEU A CA 1
ATOM 663 C C . LEU A 1 88 ? 7.453 7.937 -6.596 1.00 94.31 88 LEU A C 1
ATOM 665 O O . LEU A 1 88 ? 7.073 7.640 -7.737 1.00 94.31 88 LEU A O 1
ATOM 669 N N . GLY A 1 89 ? 8.535 8.682 -6.380 1.00 95.94 89 GLY A N 1
ATOM 670 C CA . GLY A 1 89 ? 9.426 9.150 -7.437 1.00 95.94 89 GLY A CA 1
ATOM 671 C C . GLY A 1 89 ? 10.226 8.010 -8.074 1.00 95.94 89 GLY A C 1
ATOM 672 O O . GLY A 1 89 ? 10.439 6.958 -7.472 1.00 95.94 89 GLY A O 1
ATOM 673 N N . CYS A 1 90 ? 10.716 8.208 -9.302 1.00 98.25 90 CYS A N 1
ATOM 674 C CA . CYS A 1 90 ? 11.478 7.160 -9.992 1.00 98.25 90 CYS A CA 1
ATOM 675 C C . CYS A 1 90 ? 12.813 6.820 -9.317 1.00 98.25 90 CYS A C 1
ATOM 677 O O . CYS A 1 90 ? 13.266 5.686 -9.428 1.00 98.25 90 CYS A O 1
ATOM 679 N N . GLU A 1 91 ? 13.412 7.751 -8.572 1.00 97.69 91 GLU A N 1
ATOM 680 C CA . GLU A 1 91 ? 14.593 7.465 -7.748 1.00 97.69 91 GLU A CA 1
ATOM 681 C C . GLU A 1 91 ? 14.269 6.483 -6.611 1.00 97.69 91 GLU A C 1
ATOM 683 O O . GLU A 1 91 ? 15.037 5.558 -6.356 1.00 97.69 91 GLU A O 1
ATOM 688 N N . GLU A 1 92 ? 13.104 6.619 -5.971 1.00 96.56 92 GLU A N 1
ATOM 689 C CA . GLU A 1 92 ? 12.650 5.708 -4.913 1.00 96.56 92 GLU A CA 1
ATOM 690 C C . GLU A 1 92 ? 12.272 4.334 -5.473 1.00 96.56 92 GLU A C 1
ATOM 692 O O . GLU A 1 92 ? 12.608 3.310 -4.878 1.00 96.56 92 GLU A O 1
ATOM 697 N N . VAL A 1 93 ? 11.606 4.307 -6.633 1.00 97.75 93 VAL A N 1
ATOM 698 C CA . VAL A 1 93 ? 11.299 3.072 -7.376 1.00 97.75 93 VAL A CA 1
ATOM 699 C C . VAL A 1 93 ? 12.595 2.340 -7.731 1.00 97.75 93 VAL A C 1
ATOM 701 O O . VAL A 1 93 ? 12.723 1.149 -7.453 1.00 97.75 93 VAL A O 1
ATOM 704 N N . ALA A 1 94 ? 13.593 3.057 -8.256 1.00 97.44 94 ALA A N 1
ATOM 705 C CA . ALA A 1 94 ? 14.901 2.491 -8.574 1.00 97.44 94 ALA A CA 1
ATOM 706 C C . ALA A 1 94 ? 15.640 1.982 -7.325 1.00 97.44 94 ALA A C 1
ATOM 708 O O . ALA A 1 94 ? 16.250 0.916 -7.369 1.00 97.44 94 ALA A O 1
ATOM 709 N N . ALA A 1 95 ? 15.562 2.705 -6.202 1.00 96.75 95 ALA A N 1
ATOM 710 C CA . ALA A 1 95 ? 16.176 2.289 -4.942 1.00 96.75 95 ALA A CA 1
ATOM 711 C C . ALA A 1 95 ? 15.540 1.015 -4.363 1.00 96.75 95 ALA A C 1
ATOM 713 O O . ALA A 1 95 ? 16.235 0.208 -3.746 1.00 96.75 95 ALA A O 1
ATOM 714 N N . LYS A 1 96 ? 14.229 0.826 -4.557 1.00 96.06 96 LYS A N 1
ATOM 715 C CA . LYS A 1 96 ? 13.508 -0.376 -4.110 1.00 96.06 96 LYS A CA 1
ATOM 716 C C . LYS A 1 96 ? 13.689 -1.558 -5.061 1.00 96.06 96 LYS A C 1
ATOM 718 O O . LYS A 1 96 ? 13.731 -2.693 -4.593 1.00 96.06 96 LYS A O 1
ATOM 723 N N . GLY A 1 97 ? 13.792 -1.312 -6.369 1.00 96.38 97 GLY A N 1
ATOM 724 C CA . GLY A 1 97 ? 13.915 -2.356 -7.389 1.00 96.38 97 GLY A CA 1
ATOM 725 C C . GLY A 1 97 ? 12.829 -3.424 -7.233 1.00 96.38 97 GLY A C 1
ATOM 726 O O . GLY A 1 97 ? 11.640 -3.119 -7.299 1.00 96.38 97 GLY A O 1
ATOM 727 N N . ASP A 1 98 ? 13.251 -4.652 -6.937 1.00 97.62 98 ASP A N 1
ATOM 728 C CA . ASP A 1 98 ? 12.397 -5.840 -6.830 1.00 97.62 98 ASP A CA 1
ATOM 729 C C . ASP A 1 98 ? 11.877 -6.120 -5.405 1.00 97.62 98 ASP A C 1
ATOM 731 O O . ASP A 1 98 ? 11.198 -7.134 -5.174 1.00 97.62 98 ASP A O 1
ATOM 735 N N . ASP A 1 99 ? 12.225 -5.277 -4.428 1.00 97.25 99 ASP A N 1
ATOM 736 C CA . ASP A 1 99 ? 11.888 -5.470 -3.017 1.00 97.25 99 ASP A CA 1
ATOM 737 C C . ASP A 1 99 ? 10.426 -5.102 -2.720 1.00 97.25 99 ASP A C 1
ATOM 739 O O . ASP A 1 99 ? 10.107 -4.012 -2.236 1.00 97.25 99 ASP A O 1
ATOM 743 N N . LEU A 1 100 ? 9.516 -6.050 -2.972 1.00 97.69 100 LEU A N 1
ATOM 744 C CA . LEU A 1 100 ? 8.087 -5.912 -2.666 1.00 97.69 100 LEU A CA 1
ATOM 745 C C . LEU A 1 100 ? 7.839 -5.576 -1.188 1.00 97.69 100 LEU A C 1
ATOM 747 O O . LEU A 1 100 ? 6.979 -4.748 -0.888 1.00 97.69 100 LEU A O 1
ATOM 751 N N . ASN A 1 101 ? 8.606 -6.144 -0.251 1.00 95.62 101 ASN A N 1
ATOM 752 C CA . ASN A 1 101 ? 8.459 -5.792 1.165 1.00 95.62 101 ASN A CA 1
ATOM 753 C C . ASN A 1 101 ? 8.876 -4.341 1.422 1.00 95.62 101 ASN A C 1
ATOM 755 O O . ASN A 1 101 ? 8.223 -3.656 2.209 1.00 95.62 101 ASN A O 1
ATOM 759 N N . GLY A 1 102 ? 9.908 -3.851 0.740 1.00 94.69 102 GLY A N 1
ATOM 760 C CA . GLY A 1 102 ? 10.344 -2.458 0.781 1.00 94.69 102 GLY A CA 1
ATOM 761 C C . GLY A 1 102 ? 9.301 -1.477 0.243 1.00 94.69 102 GLY A C 1
ATOM 762 O O . GLY A 1 102 ? 9.160 -0.383 0.795 1.00 94.69 102 GLY A O 1
ATOM 763 N N . TYR A 1 103 ? 8.531 -1.841 -0.788 1.00 96.19 103 TYR A N 1
ATOM 764 C CA . TYR A 1 103 ? 7.363 -1.053 -1.215 1.00 96.19 103 TYR A CA 1
ATOM 765 C C . TYR A 1 103 ? 6.266 -1.074 -0.156 1.00 96.19 103 TYR A C 1
ATOM 767 O O . TYR A 1 103 ? 5.795 -0.022 0.272 1.00 96.19 103 TYR A O 1
ATOM 775 N N . LEU A 1 104 ? 5.860 -2.265 0.277 1.00 96.25 104 LEU A N 1
ATOM 776 C CA . LEU A 1 104 ? 4.669 -2.429 1.105 1.00 96.25 104 LEU A CA 1
ATOM 777 C C . LEU A 1 104 ? 4.858 -1.886 2.522 1.00 96.25 104 LEU A C 1
ATOM 779 O O . LEU A 1 104 ? 3.937 -1.291 3.081 1.00 96.25 104 LEU A O 1
ATOM 783 N N . SER A 1 105 ? 6.049 -2.053 3.090 1.00 93.06 105 SER A N 1
ATOM 784 C CA . SER A 1 105 ? 6.355 -1.535 4.421 1.00 93.06 105 SER A CA 1
ATOM 785 C C . SER A 1 105 ? 6.397 -0.015 4.439 1.00 93.06 105 SER A C 1
ATOM 787 O O . SER A 1 105 ? 5.677 0.595 5.226 1.00 93.06 105 SER A O 1
ATOM 789 N N . ALA A 1 106 ? 7.151 0.590 3.514 1.00 90.69 106 ALA A N 1
ATOM 790 C CA . ALA A 1 106 ? 7.310 2.039 3.392 1.00 90.69 106 ALA A CA 1
ATOM 791 C C . ALA A 1 106 ? 5.981 2.785 3.186 1.00 90.69 106 ALA A C 1
ATOM 793 O O . ALA A 1 106 ? 5.874 3.949 3.547 1.00 90.69 106 ALA A O 1
ATOM 794 N N . ASN A 1 107 ? 4.971 2.113 2.627 1.00 91.06 107 ASN A N 1
ATOM 795 C CA . ASN A 1 107 ? 3.708 2.729 2.222 1.00 91.06 107 ASN A CA 1
ATOM 796 C C . ASN A 1 107 ? 2.504 2.294 3.080 1.00 91.06 107 ASN A C 1
ATOM 798 O O . ASN A 1 107 ? 1.356 2.491 2.680 1.00 91.06 107 ASN A O 1
ATOM 802 N N . GLY A 1 108 ? 2.746 1.710 4.262 1.00 88.88 108 GLY A N 1
ATOM 803 C CA . GLY A 1 108 ? 1.696 1.393 5.242 1.00 88.88 108 GLY A CA 1
ATOM 804 C C . GLY A 1 108 ? 0.744 0.276 4.805 1.00 88.88 108 GLY A C 1
ATOM 805 O O . GLY A 1 108 ? -0.406 0.210 5.239 1.00 88.88 108 GLY A O 1
ATOM 806 N N . CYS A 1 109 ? 1.192 -0.611 3.921 1.00 93.88 109 CYS A N 1
ATOM 807 C CA . CYS A 1 109 ? 0.338 -1.622 3.307 1.00 93.88 109 CYS A CA 1
ATOM 808 C C . CYS A 1 109 ? 0.030 -2.812 4.221 1.00 93.88 109 CYS A C 1
ATOM 810 O O . CYS A 1 109 ? -0.904 -3.567 3.954 1.00 93.88 109 CYS A O 1
ATOM 812 N N . GLY A 1 110 ? 0.759 -2.975 5.330 1.00 91.75 110 GLY A N 1
ATOM 813 C CA . GLY A 1 110 ? 0.528 -4.075 6.270 1.00 91.75 110 GLY A CA 1
ATOM 814 C C . GLY A 1 110 ? -0.834 -4.022 6.976 1.00 91.75 110 GLY A C 1
ATOM 815 O O . GLY A 1 110 ? -1.213 -4.976 7.645 1.00 91.75 110 GLY A O 1
ATOM 816 N N . VAL A 1 111 ? -1.581 -2.917 6.851 1.00 88.12 111 VAL A N 1
ATOM 817 C CA . VAL A 1 111 ? -2.957 -2.810 7.371 1.00 88.12 111 VAL A CA 1
ATOM 818 C C . VAL A 1 111 ? -3.985 -3.522 6.482 1.00 88.12 111 VAL A C 1
ATOM 820 O O . VAL A 1 111 ? -5.018 -3.962 6.981 1.00 88.12 111 VAL A O 1
ATOM 823 N N . ILE A 1 112 ? -3.697 -3.672 5.182 1.00 92.62 112 ILE A N 1
ATOM 824 C CA . ILE A 1 112 ? -4.582 -4.322 4.197 1.00 92.62 112 ILE A CA 1
ATOM 825 C C . ILE A 1 112 ? -4.032 -5.647 3.655 1.00 92.62 112 ILE A C 1
ATOM 827 O O . ILE A 1 112 ? -4.770 -6.420 3.042 1.00 92.62 112 ILE A O 1
ATOM 831 N N . LEU A 1 113 ? -2.744 -5.918 3.866 1.00 95.31 113 LEU A N 1
ATOM 832 C CA . LEU A 1 113 ? -2.049 -7.079 3.328 1.00 95.31 113 LEU A CA 1
ATOM 833 C C . LEU A 1 113 ? -1.324 -7.853 4.424 1.00 95.31 113 LEU A C 1
ATOM 835 O O . LEU A 1 113 ? -0.853 -7.304 5.418 1.00 95.31 113 LEU A O 1
ATOM 839 N N . LYS A 1 114 ? -1.175 -9.153 4.188 1.00 94.50 114 LYS A N 1
ATOM 840 C CA . LYS A 1 114 ? -0.310 -10.052 4.957 1.00 94.50 114 LYS A CA 1
ATOM 841 C C . LYS A 1 114 ? 0.422 -10.987 4.003 1.00 94.50 114 LYS A C 1
ATOM 843 O O . LYS A 1 114 ? -0.112 -11.305 2.941 1.00 94.50 114 LYS A O 1
ATOM 848 N N . ARG A 1 115 ? 1.612 -11.463 4.370 1.00 96.50 115 ARG A N 1
ATOM 849 C CA . ARG A 1 115 ? 2.301 -12.485 3.568 1.00 96.50 115 ARG A CA 1
ATOM 850 C C . ARG A 1 115 ? 1.601 -13.836 3.711 1.00 96.50 115 ARG A C 1
ATOM 852 O O . ARG A 1 115 ? 1.074 -14.162 4.779 1.00 96.50 115 ARG A O 1
ATOM 859 N N . LYS A 1 116 ? 1.609 -14.637 2.643 1.00 97.38 116 LYS A N 1
ATOM 860 C CA . LYS A 1 116 ? 1.081 -16.014 2.650 1.00 97.38 116 LYS A CA 1
ATOM 861 C C . LYS A 1 116 ? 1.848 -16.929 3.598 1.00 97.38 116 LYS A C 1
ATOM 863 O O . LYS A 1 116 ? 1.249 -17.820 4.187 1.00 97.38 116 LYS A O 1
ATOM 868 N N . ASP A 1 117 ? 3.143 -16.677 3.773 1.00 95.69 117 ASP A N 1
ATOM 869 C CA . ASP A 1 117 ? 4.017 -17.413 4.695 1.00 95.69 117 ASP A CA 1
ATOM 870 C C . ASP A 1 117 ? 3.767 -17.081 6.184 1.00 95.69 117 ASP A C 1
ATOM 872 O O . ASP A 1 117 ? 4.375 -17.688 7.063 1.00 95.69 117 ASP A O 1
ATOM 876 N N . GLY A 1 118 ? 2.856 -16.146 6.484 1.00 91.81 118 GLY A N 1
ATOM 877 C CA . GLY A 1 118 ? 2.523 -15.719 7.843 1.00 91.81 118 GLY A CA 1
ATOM 878 C C . GLY A 1 118 ? 3.452 -14.647 8.417 1.00 91.81 118 GLY A C 1
ATOM 879 O O . GLY A 1 118 ? 3.178 -14.135 9.503 1.00 91.81 118 GLY A O 1
ATOM 880 N N . THR A 1 119 ? 4.507 -14.263 7.699 1.00 91.00 119 THR A N 1
ATOM 881 C CA . THR A 1 119 ? 5.410 -13.187 8.111 1.00 91.00 119 THR A CA 1
ATOM 882 C C . THR A 1 119 ? 4.674 -11.842 8.047 1.00 91.00 119 THR A C 1
ATOM 884 O O . THR A 1 119 ? 4.104 -11.493 7.006 1.00 91.00 119 THR A O 1
ATOM 887 N N . PRO A 1 120 ? 4.653 -11.052 9.135 1.00 87.62 120 PRO A N 1
ATOM 888 C CA . PRO A 1 120 ? 4.061 -9.720 9.109 1.00 87.62 120 PRO A CA 1
ATOM 889 C C . PRO A 1 120 ? 4.788 -8.807 8.118 1.00 87.62 120 PRO A C 1
ATOM 891 O O . PRO A 1 120 ? 6.012 -8.846 8.017 1.00 87.62 120 PRO A O 1
ATOM 894 N N . ILE A 1 121 ? 4.041 -7.947 7.425 1.00 91.00 121 ILE A N 1
ATOM 895 C CA . ILE A 1 121 ? 4.636 -6.844 6.666 1.00 91.00 121 ILE A CA 1
ATOM 896 C C . ILE A 1 121 ? 5.036 -5.775 7.691 1.00 91.00 121 ILE A C 1
ATOM 898 O O . ILE A 1 121 ? 4.159 -5.316 8.431 1.00 91.00 121 ILE A O 1
ATOM 902 N N . PRO A 1 122 ? 6.322 -5.387 7.780 1.00 83.31 122 PRO A N 1
ATOM 903 C CA . PRO A 1 122 ? 6.738 -4.308 8.669 1.00 83.31 122 PRO A CA 1
ATOM 904 C C . PRO A 1 122 ? 5.955 -3.035 8.345 1.00 83.31 122 PRO A C 1
ATOM 906 O O . PRO A 1 122 ? 5.731 -2.743 7.177 1.00 83.31 122 PRO A O 1
ATOM 909 N N . GLN A 1 123 ? 5.532 -2.275 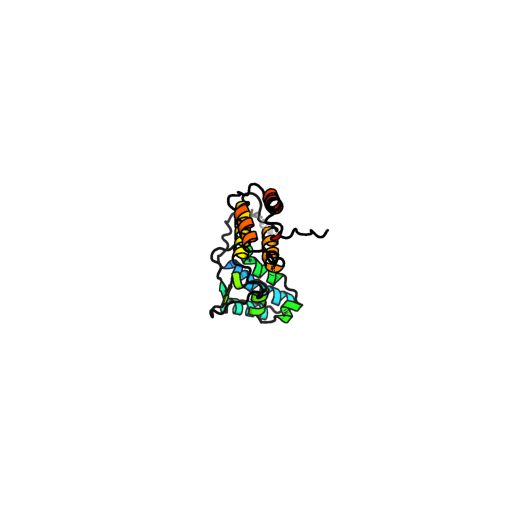9.348 1.00 79.62 123 GLN A N 1
ATOM 910 C CA . GLN A 1 123 ? 4.888 -0.980 9.118 1.00 79.62 123 GLN A CA 1
ATOM 911 C C . GLN A 1 123 ? 5.968 0.105 9.078 1.00 79.62 123 GLN A C 1
ATOM 913 O O . GLN A 1 123 ? 6.840 0.128 9.953 1.00 79.62 123 GLN A O 1
ATOM 918 N N . ALA A 1 124 ? 5.919 1.007 8.096 1.00 65.25 124 ALA A N 1
ATOM 919 C CA . ALA A 1 124 ? 6.643 2.271 8.186 1.00 65.25 124 ALA A CA 1
ATOM 920 C C . ALA A 1 124 ? 6.188 2.997 9.457 1.00 65.25 124 ALA A C 1
ATOM 922 O O . ALA A 1 124 ? 4.990 3.161 9.671 1.00 65.25 124 ALA A O 1
ATOM 923 N N . GLY A 1 125 ? 7.134 3.356 10.327 1.00 53.66 125 GLY A N 1
ATOM 924 C CA . GLY A 1 125 ? 6.834 3.961 11.632 1.00 53.66 125 GLY A CA 1
ATOM 925 C C . GLY A 1 125 ? 6.995 3.033 12.841 1.00 53.66 125 GLY A C 1
ATOM 926 O O . GLY A 1 125 ? 6.438 3.308 13.901 1.00 53.66 125 GLY A O 1
ATOM 927 N N . GLY A 1 126 ? 7.768 1.945 12.728 1.00 40.88 126 GLY A N 1
ATOM 928 C CA . GLY A 1 126 ? 8.190 1.121 13.869 1.00 40.88 126 GLY A CA 1
ATOM 929 C C . GLY A 1 126 ? 9.042 1.893 14.889 1.00 40.88 126 GLY A C 1
ATOM 930 O O . GLY A 1 126 ? 10.255 1.721 14.938 1.00 40.88 126 GLY A O 1
ATOM 931 N N . GLY A 1 127 ? 8.401 2.739 15.695 1.00 36.97 127 GLY A N 1
ATOM 932 C CA . GLY A 1 127 ? 9.040 3.558 16.725 1.00 36.97 127 GLY A CA 1
ATOM 933 C C . GLY A 1 127 ? 8.079 4.190 17.728 1.00 36.97 127 GLY A C 1
ATOM 934 O O . GLY A 1 127 ? 8.488 4.462 18.851 1.00 36.97 127 GLY A O 1
ATOM 935 N N . VAL A 1 128 ? 6.797 4.328 17.396 1.00 37.41 128 VAL A N 1
ATOM 936 C CA . VAL A 1 128 ? 5.774 4.702 18.374 1.00 37.41 128 VAL A CA 1
ATOM 937 C C . VAL A 1 128 ? 4.726 3.614 18.415 1.00 37.41 128 VAL A C 1
ATOM 939 O O . VAL A 1 128 ? 3.886 3.462 17.532 1.00 37.41 128 VAL A O 1
ATOM 942 N N . THR A 1 129 ? 4.745 2.851 19.502 1.00 42.41 129 THR A N 1
ATOM 943 C CA . THR A 1 129 ? 3.497 2.352 20.061 1.00 42.41 129 THR A CA 1
ATOM 944 C C . THR A 1 129 ? 2.615 3.572 20.300 1.00 42.41 129 THR A C 1
ATOM 946 O O . THR A 1 129 ? 2.685 4.169 21.375 1.00 42.41 129 THR A O 1
ATOM 949 N N . ALA A 1 130 ? 1.809 3.970 19.312 1.00 47.38 130 ALA A N 1
ATOM 950 C CA . ALA A 1 130 ? 0.635 4.774 19.592 1.00 47.38 130 ALA A CA 1
ATOM 951 C C . ALA A 1 130 ? -0.056 4.037 20.737 1.00 47.38 130 ALA A C 1
ATOM 953 O O . ALA A 1 130 ? -0.400 2.855 20.609 1.00 47.38 130 ALA A O 1
ATOM 954 N N . THR A 1 131 ? -0.129 4.669 21.907 1.00 53.53 131 THR A N 1
ATOM 955 C CA . THR A 1 131 ? -0.805 4.054 23.044 1.00 53.53 131 THR A CA 1
ATOM 956 C C . THR A 1 131 ? -2.197 3.623 22.564 1.00 53.53 131 THR A C 1
ATOM 958 O O . THR A 1 131 ? -2.775 4.297 21.708 1.00 53.53 131 THR A O 1
ATOM 961 N N . PRO A 1 132 ? -2.765 2.507 23.059 1.00 57.97 132 PRO A N 1
ATOM 962 C CA . PRO A 1 132 ? -4.063 1.992 22.599 1.00 57.97 132 PRO A CA 1
ATOM 963 C C . PRO A 1 132 ? -5.171 3.061 22.525 1.00 57.97 132 PRO A C 1
ATOM 965 O O . PRO A 1 132 ? -6.107 2.955 21.736 1.00 57.97 132 PRO A O 1
ATOM 968 N N . LEU A 1 133 ? -5.030 4.121 23.322 1.00 57.19 133 LEU A N 1
ATOM 969 C CA . LEU A 1 133 ? -5.903 5.284 23.382 1.00 57.19 133 LEU A CA 1
ATOM 970 C C . LEU A 1 133 ? -5.809 6.205 22.156 1.00 57.19 133 LEU A C 1
ATOM 972 O O . LEU A 1 133 ? -6.838 6.708 21.724 1.00 57.19 133 LEU A O 1
ATOM 976 N N . CYS A 1 134 ? -4.636 6.374 21.545 1.00 61.75 134 CYS A N 1
ATOM 977 C CA . CYS A 1 134 ? -4.492 7.142 20.306 1.00 61.75 134 CYS A CA 1
ATOM 978 C C . CYS A 1 134 ? -5.107 6.434 19.110 1.00 61.75 134 CYS A C 1
ATOM 980 O O . CYS A 1 134 ? -5.879 7.034 18.371 1.00 61.75 134 CYS A O 1
ATOM 982 N N . ALA A 1 135 ? -4.860 5.129 18.976 1.00 61.56 135 ALA A N 1
ATOM 983 C CA . ALA A 1 135 ? -5.553 4.325 17.975 1.00 61.56 135 ALA A CA 1
ATOM 984 C C . ALA A 1 135 ? -7.082 4.384 18.172 1.00 61.56 135 ALA A C 1
ATOM 986 O O . ALA A 1 135 ? -7.826 4.510 17.203 1.00 61.56 135 ALA A O 1
ATOM 987 N N . SER A 1 136 ? -7.549 4.362 19.428 1.00 64.12 136 SER A N 1
ATOM 988 C CA . SER A 1 136 ? -8.974 4.500 19.757 1.00 64.12 136 SER A CA 1
ATOM 989 C C . SER A 1 136 ? -9.533 5.882 19.403 1.00 64.12 136 SER A C 1
ATOM 991 O O . SER A 1 136 ? -10.645 5.962 18.892 1.00 64.12 136 SER A O 1
ATOM 993 N N . LEU A 1 137 ? -8.775 6.961 19.629 1.00 66.56 137 LEU A N 1
ATOM 994 C CA . LEU A 1 137 ? -9.168 8.326 19.266 1.00 66.56 137 LEU A CA 1
ATOM 995 C C . LEU A 1 137 ? -9.278 8.501 17.751 1.00 66.56 137 LEU A C 1
ATOM 997 O O . LEU A 1 137 ? -10.300 8.986 17.276 1.00 66.56 137 LEU A O 1
ATOM 1001 N N . VAL A 1 138 ? -8.284 8.029 16.996 1.00 66.31 138 VAL A N 1
ATOM 1002 C CA . VAL A 1 138 ? -8.303 8.056 15.524 1.00 66.31 138 VAL A CA 1
ATOM 1003 C C . VAL A 1 138 ? -9.511 7.291 14.980 1.00 66.31 138 VAL A C 1
ATOM 1005 O O . VAL A 1 138 ? -10.239 7.802 14.131 1.00 66.31 138 VAL A O 1
ATOM 1008 N N . LEU A 1 139 ? -9.771 6.085 15.499 1.00 65.19 139 LEU A N 1
ATOM 1009 C CA . LEU A 1 139 ? -10.940 5.294 15.103 1.00 65.19 139 LEU A CA 1
ATOM 1010 C C . LEU A 1 139 ? -12.253 6.007 15.440 1.00 65.19 139 LEU A C 1
ATOM 1012 O O . LEU A 1 139 ? -13.165 6.017 14.617 1.00 65.19 139 LEU A O 1
ATOM 1016 N N . ARG A 1 140 ? -12.350 6.639 16.616 1.00 66.62 140 ARG A N 1
ATOM 1017 C CA . ARG A 1 140 ? -13.569 7.334 17.044 1.00 66.62 140 ARG A CA 1
ATOM 1018 C C . ARG A 1 140 ? -13.837 8.598 16.232 1.00 66.62 140 ARG A C 1
ATOM 1020 O O . ARG A 1 140 ? -14.991 8.867 15.917 1.00 66.62 140 ARG A O 1
ATOM 1027 N N . LEU A 1 141 ? -12.792 9.334 15.856 1.00 67.12 141 LEU A N 1
ATOM 1028 C CA . LEU A 1 141 ? -12.897 10.485 14.957 1.00 67.12 141 LEU A CA 1
ATOM 1029 C C . LEU A 1 141 ? -13.354 10.056 13.558 1.00 67.12 141 LEU A C 1
ATOM 1031 O O . LEU A 1 141 ? -14.260 10.672 13.004 1.00 67.12 141 LEU A O 1
ATOM 1035 N N . ALA A 1 142 ? -12.818 8.950 13.034 1.00 64.50 142 ALA A N 1
ATOM 1036 C CA . ALA A 1 142 ? -13.256 8.394 11.754 1.00 64.50 142 ALA A CA 1
ATOM 1037 C C . ALA A 1 142 ? -14.719 7.903 11.790 1.00 64.50 142 ALA A C 1
ATOM 1039 O O . ALA A 1 142 ? -15.474 8.1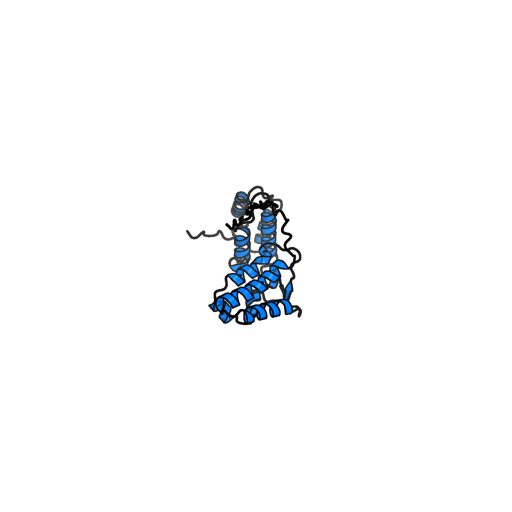24 10.843 1.00 64.50 142 ALA A O 1
ATOM 1040 N N . GLU A 1 143 ? -15.149 7.260 12.884 1.00 63.50 143 GLU A N 1
ATOM 1041 C CA . GLU A 1 143 ? -16.557 6.889 13.098 1.00 63.50 143 GLU A CA 1
ATOM 1042 C C . GLU A 1 143 ? -17.458 8.129 13.134 1.00 63.50 143 GLU A C 1
ATOM 1044 O O . GLU A 1 143 ? -18.501 8.150 12.475 1.00 63.50 143 GLU A O 1
ATOM 1049 N N . PHE A 1 144 ? -17.041 9.164 13.869 1.00 63.28 144 PHE A N 1
ATOM 1050 C CA . PHE A 1 144 ? -17.773 10.422 13.992 1.00 63.28 144 PHE A CA 1
ATOM 1051 C C . PHE A 1 144 ? -17.953 11.103 12.632 1.00 63.28 144 PHE A C 1
ATOM 1053 O O . PHE A 1 144 ? -19.069 11.483 12.289 1.00 63.28 144 PHE A O 1
ATOM 1060 N N . GLU A 1 145 ? -16.890 11.173 11.829 1.00 61.53 145 GLU A N 1
ATOM 1061 C CA . GLU A 1 145 ? -16.914 11.725 10.472 1.00 61.53 145 GLU A CA 1
ATOM 1062 C C . GLU A 1 145 ? -17.813 10.911 9.534 1.00 61.53 145 GLU A C 1
ATOM 1064 O O . GLU A 1 145 ? -18.647 11.470 8.824 1.00 61.53 145 GLU A O 1
ATOM 1069 N N . SER A 1 146 ? -17.721 9.577 9.581 1.00 58.78 146 SER A N 1
ATOM 1070 C CA . SER A 1 146 ? -18.579 8.707 8.767 1.00 58.78 146 SER A CA 1
ATOM 1071 C C . SER A 1 146 ? -20.068 8.875 9.087 1.00 58.78 146 SER A C 1
ATOM 1073 O O . SER A 1 146 ? -20.907 8.717 8.205 1.00 58.78 146 SER A O 1
ATOM 1075 N N . ALA A 1 147 ? -20.396 9.240 10.330 1.00 63.31 147 ALA A N 1
ATOM 1076 C CA . ALA A 1 147 ? -21.758 9.542 10.754 1.00 63.31 147 ALA A CA 1
ATOM 1077 C C . ALA A 1 147 ? -22.229 10.947 10.330 1.00 63.31 147 ALA A C 1
ATOM 1079 O O . ALA A 1 147 ? -23.430 11.205 10.365 1.00 63.31 147 ALA A O 1
ATOM 1080 N N . CYS A 1 148 ? -21.320 11.845 9.928 1.00 62.81 148 CYS A N 1
ATOM 1081 C CA . CYS A 1 148 ? -21.655 13.161 9.367 1.00 62.81 148 CYS A CA 1
ATOM 1082 C C . CYS A 1 148 ? -22.088 13.090 7.887 1.00 62.81 148 CYS A C 1
ATOM 1084 O O . CYS A 1 148 ? -22.660 14.047 7.365 1.00 62.81 148 CYS A O 1
ATOM 1086 N N . GLY A 1 149 ? -21.768 11.999 7.185 1.00 50.97 149 GLY A N 1
ATOM 1087 C CA . GLY A 1 149 ? -21.835 11.916 5.726 1.00 50.97 149 GLY A CA 1
ATOM 1088 C C . GLY A 1 149 ? -23.148 11.367 5.177 1.00 50.97 149 GLY A C 1
ATOM 1089 O O . GLY A 1 149 ? -23.173 10.225 4.732 1.00 50.97 149 GLY A O 1
ATOM 1090 N N . ASP A 1 150 ? -24.194 12.195 5.127 1.00 50.69 150 ASP A N 1
ATOM 1091 C CA . ASP A 1 150 ? -25.390 11.906 4.312 1.00 50.69 150 ASP A CA 1
ATOM 1092 C C . ASP A 1 150 ? -25.570 12.854 3.105 1.00 50.69 150 ASP A C 1
ATOM 1094 O O . ASP A 1 150 ? -26.447 12.596 2.285 1.00 50.69 150 ASP A O 1
ATOM 1098 N N . ASN A 1 151 ? -24.766 13.920 2.923 1.00 49.66 151 ASN A N 1
ATOM 1099 C CA . ASN A 1 151 ? -25.029 14.904 1.849 1.00 49.66 151 ASN A CA 1
ATOM 1100 C C . ASN A 1 151 ? -23.848 15.408 0.999 1.00 49.66 151 ASN A C 1
ATOM 1102 O O . ASN A 1 151 ? -24.109 16.102 0.019 1.00 49.66 151 ASN A O 1
ATOM 1106 N N . GLU A 1 152 ? -22.593 15.040 1.260 1.00 43.59 152 GLU A N 1
ATOM 1107 C CA . GLU A 1 152 ? -21.486 15.361 0.343 1.00 43.59 152 GLU A CA 1
ATOM 1108 C C . GLU A 1 152 ? -20.518 14.185 0.212 1.00 43.59 152 GLU A C 1
ATOM 1110 O O . GLU A 1 152 ? -20.354 13.412 1.162 1.00 43.59 152 GLU A O 1
ATOM 1115 N N . PRO A 1 153 ? -19.911 13.990 -0.976 1.00 41.72 153 PRO A N 1
ATOM 1116 C CA . PRO A 1 153 ? -18.934 12.937 -1.150 1.00 41.72 153 PRO A CA 1
ATOM 1117 C C . PRO A 1 153 ? -17.775 13.172 -0.166 1.00 41.72 153 PRO A C 1
ATOM 1119 O O . PRO A 1 153 ? -17.332 14.310 -0.027 1.00 41.72 153 PRO A O 1
ATOM 1122 N N . PRO A 1 154 ? -17.276 12.121 0.501 1.00 45.91 154 PRO A N 1
ATOM 1123 C CA . PRO A 1 154 ? -16.077 12.174 1.341 1.00 45.91 154 PRO A CA 1
ATOM 1124 C C . PRO A 1 154 ? -14.871 12.577 0.480 1.00 45.91 154 PRO A C 1
ATOM 1126 O O . PRO A 1 154 ? -14.209 11.732 -0.118 1.00 45.91 154 PRO A O 1
ATOM 1129 N N . GLY A 1 155 ? -14.662 13.880 0.328 1.00 41.38 155 GLY A N 1
ATOM 1130 C CA . GLY A 1 155 ? -13.618 14.479 -0.488 1.00 41.38 155 GLY A CA 1
ATOM 1131 C C . GLY A 1 155 ? -12.566 15.122 0.404 1.00 41.38 155 GLY A C 1
ATOM 1132 O O . GLY A 1 155 ? -12.892 15.952 1.247 1.00 41.38 155 GLY A O 1
ATOM 1133 N N . ASP A 1 156 ? -11.315 14.721 0.194 1.00 44.22 156 ASP A N 1
ATOM 1134 C CA . ASP A 1 156 ? -10.067 15.257 0.754 1.00 44.22 156 ASP A CA 1
ATOM 1135 C C . ASP A 1 156 ? -9.854 15.204 2.272 1.00 44.22 156 ASP A C 1
ATOM 1137 O O . ASP A 1 156 ? -8.772 14.803 2.702 1.00 44.22 156 ASP A O 1
ATOM 1141 N N . LEU A 1 157 ? -10.825 15.560 3.116 1.00 38.31 157 LEU A N 1
ATOM 1142 C CA . LEU A 1 157 ? -10.496 15.816 4.522 1.00 38.31 157 LEU A CA 1
ATOM 1143 C C . LEU A 1 157 ? -10.368 14.561 5.396 1.00 38.31 157 LEU A C 1
ATOM 1145 O O . LEU A 1 157 ? -9.506 14.531 6.271 1.00 38.31 157 LEU A O 1
ATOM 1149 N N . SER A 1 158 ? -11.121 13.493 5.113 1.00 44.78 158 SER A N 1
ATOM 1150 C CA . SER A 1 158 ? -10.943 12.190 5.781 1.00 44.78 158 SER A CA 1
ATOM 1151 C C . SER A 1 158 ? -9.568 11.591 5.473 1.00 44.78 158 SER A C 1
ATOM 1153 O O . SER A 1 158 ? -8.966 10.913 6.306 1.00 44.78 158 SER A O 1
ATOM 1155 N N . LEU A 1 159 ? -9.061 11.863 4.264 1.00 42.84 159 LEU A N 1
ATOM 1156 C CA . LEU A 1 159 ? -7.716 11.504 3.823 1.00 42.84 159 LEU A CA 1
ATOM 1157 C C . LEU A 1 159 ? -6.663 12.384 4.498 1.00 42.84 159 LEU A C 1
ATOM 1159 O O . LEU A 1 159 ? -5.668 11.833 4.946 1.00 42.84 159 LEU A O 1
ATOM 1163 N N . LEU A 1 160 ? -6.896 13.691 4.647 1.00 42.59 160 LEU A N 1
ATOM 1164 C CA . LEU A 1 160 ? -6.006 14.601 5.378 1.00 42.59 160 LEU A CA 1
ATOM 1165 C C . LEU A 1 160 ? -5.925 14.262 6.868 1.00 42.59 160 LEU A C 1
ATOM 1167 O O . LEU A 1 160 ? -4.826 14.090 7.367 1.00 42.59 160 LEU A O 1
ATOM 1171 N N . ILE A 1 161 ? -7.045 14.057 7.566 1.00 46.84 161 ILE A N 1
ATOM 1172 C CA . ILE A 1 161 ? -7.052 13.737 9.005 1.00 46.84 161 ILE A CA 1
ATOM 1173 C C . ILE A 1 161 ? -6.457 12.346 9.258 1.00 46.84 161 ILE A C 1
ATOM 1175 O O . ILE A 1 161 ? -5.651 12.170 10.171 1.00 46.84 161 ILE A O 1
ATOM 1179 N N . ALA A 1 162 ? -6.803 11.343 8.442 1.00 45.94 162 ALA A N 1
ATOM 1180 C CA . ALA A 1 162 ? -6.215 10.013 8.576 1.00 45.94 162 ALA A CA 1
ATOM 1181 C C . ALA A 1 162 ? -4.748 9.973 8.124 1.00 45.94 162 ALA A C 1
ATOM 1183 O O . ALA A 1 162 ? -3.991 9.165 8.659 1.00 45.94 162 ALA A O 1
ATOM 1184 N N . 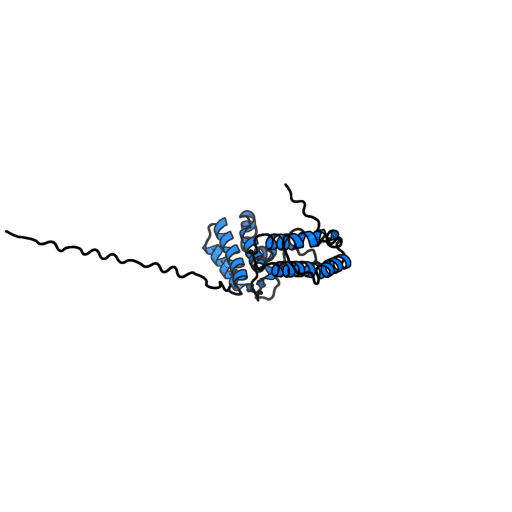SER A 1 163 ? -4.337 10.776 7.137 1.00 40.81 163 SER A N 1
ATOM 1185 C CA . SER A 1 163 ? -2.932 10.916 6.735 1.00 40.81 163 SER A CA 1
ATOM 1186 C C . SER A 1 163 ? -2.156 11.621 7.840 1.00 40.81 163 SER A C 1
ATOM 1188 O O . SER A 1 163 ? -1.265 11.000 8.403 1.00 40.81 163 SER A O 1
ATOM 1190 N N . ASP A 1 164 ? -2.570 12.813 8.267 1.00 42.22 164 ASP A N 1
ATOM 1191 C CA . ASP A 1 164 ? -1.895 13.595 9.307 1.00 42.22 164 ASP A CA 1
ATOM 1192 C C . ASP A 1 164 ? -1.752 12.824 10.617 1.00 42.22 164 ASP A C 1
ATOM 1194 O O . ASP A 1 164 ? -0.649 12.751 11.150 1.00 42.22 164 ASP A O 1
ATOM 1198 N N . LEU A 1 165 ? -2.809 12.153 11.094 1.00 44.00 165 LEU A N 1
ATOM 1199 C CA . LEU A 1 165 ? -2.754 11.377 12.342 1.00 44.00 165 LEU A CA 1
ATOM 1200 C C . LEU A 1 165 ? -1.929 10.081 12.242 1.00 44.00 165 LEU A C 1
ATOM 1202 O O . LEU A 1 165 ? -1.727 9.410 13.256 1.00 44.00 165 LEU A O 1
ATOM 1206 N N . THR A 1 166 ? -1.494 9.672 11.042 1.00 45.66 166 THR A N 1
ATOM 1207 C CA . THR A 1 166 ? -0.722 8.426 10.857 1.00 45.66 166 THR A CA 1
ATOM 1208 C C . THR A 1 166 ? 0.645 8.597 10.206 1.00 45.66 166 THR A C 1
ATOM 1210 O O . THR A 1 166 ? 1.439 7.663 10.314 1.00 45.66 166 THR A O 1
ATOM 1213 N N . THR A 1 167 ? 0.942 9.728 9.556 1.00 40.69 167 THR A N 1
ATOM 1214 C CA . THR A 1 167 ? 2.224 9.936 8.862 1.00 40.69 167 THR A CA 1
ATOM 1215 C C . THR A 1 167 ? 3.107 11.020 9.471 1.00 40.69 167 THR A C 1
ATOM 1217 O O . THR A 1 167 ? 4.314 10.817 9.454 1.00 40.69 167 THR A O 1
ATOM 1220 N N . ASP A 1 168 ? 2.560 12.092 10.065 1.00 36.62 168 ASP A N 1
ATOM 1221 C CA . ASP A 1 168 ? 3.389 13.220 10.549 1.00 36.62 168 ASP A CA 1
ATOM 1222 C C . ASP A 1 168 ? 2.996 13.789 11.920 1.00 36.62 168 ASP A C 1
ATOM 1224 O O . ASP A 1 168 ? 3.823 14.397 12.598 1.00 36.62 168 ASP A O 1
ATOM 1228 N N . HIS A 1 169 ? 1.761 13.571 12.368 1.00 45.25 169 HIS A N 1
ATOM 1229 C CA . HIS A 1 169 ? 1.264 14.065 13.646 1.00 45.25 169 HIS A CA 1
ATOM 1230 C C . HIS A 1 169 ? 0.807 12.871 14.472 1.00 45.25 169 HIS A C 1
ATOM 1232 O O . HIS A 1 169 ? -0.371 12.516 14.530 1.00 45.25 169 HIS A O 1
ATOM 1238 N N . GLU A 1 170 ? 1.773 12.238 15.137 1.00 49.78 170 GLU A N 1
ATOM 1239 C CA . GLU A 1 170 ? 1.484 11.474 16.347 1.00 49.78 170 GLU A CA 1
ATOM 1240 C C . GLU A 1 170 ? 0.512 12.316 17.195 1.00 49.78 170 GLU A C 1
ATOM 1242 O O . GLU A 1 170 ? 0.693 13.537 17.276 1.00 49.78 170 GLU A O 1
ATOM 1247 N N . CYS A 1 171 ? -0.506 11.707 17.833 1.00 54.78 171 CYS A N 1
ATOM 1248 C CA . CYS A 1 171 ? -1.129 12.342 19.006 1.00 54.78 171 CYS A CA 1
ATOM 1249 C C . CYS A 1 171 ? -0.007 13.026 19.764 1.00 54.78 171 CYS A C 1
ATOM 1251 O O . CYS A 1 171 ? 0.978 12.318 20.013 1.00 54.78 171 CYS A O 1
ATOM 1253 N N . ALA A 1 172 ? -0.124 14.334 20.038 1.00 58.03 172 ALA A N 1
ATOM 1254 C CA . ALA A 1 172 ? 0.996 15.137 20.524 1.00 58.03 172 ALA A CA 1
ATOM 1255 C C . ALA A 1 172 ? 1.859 14.268 21.433 1.00 58.03 172 ALA A C 1
ATOM 1257 O O . ALA A 1 172 ? 1.304 13.707 22.373 1.00 58.03 172 ALA A O 1
ATOM 1258 N N . ALA A 1 173 ? 3.141 14.045 21.116 1.00 53.09 173 ALA A N 1
ATOM 1259 C CA . ALA A 1 173 ? 3.936 12.936 21.677 1.00 53.09 173 ALA A CA 1
ATOM 1260 C C . ALA A 1 173 ? 3.959 12.862 23.229 1.00 53.09 173 ALA A C 1
ATOM 1262 O O . ALA A 1 173 ? 4.421 11.888 23.818 1.00 53.09 173 ALA A O 1
ATOM 1263 N N . ASN A 1 174 ? 3.430 13.894 23.893 1.00 56.28 174 ASN A N 1
ATOM 1264 C CA . ASN A 1 174 ? 3.286 14.063 25.331 1.00 56.28 174 ASN A CA 1
ATOM 1265 C C . ASN A 1 174 ? 1.843 13.917 25.871 1.00 56.28 174 ASN A C 1
ATOM 1267 O O . ASN A 1 174 ? 1.639 14.124 27.065 1.00 56.28 174 ASN A O 1
ATOM 1271 N N . ALA A 1 175 ? 0.850 13.581 25.044 1.00 64.38 175 ALA A N 1
ATOM 1272 C CA . ALA A 1 175 ? -0.539 13.425 25.458 1.00 64.38 175 ALA A CA 1
ATOM 1273 C C . ALA A 1 175 ? -0.663 12.245 26.425 1.00 64.38 175 ALA A C 1
ATOM 1275 O O . ALA A 1 175 ? -0.372 11.087 26.105 1.00 64.38 175 ALA A O 1
ATOM 1276 N N . THR A 1 176 ? -1.100 12.535 27.642 1.00 70.88 176 THR A N 1
ATOM 1277 C CA . THR A 1 176 ? -1.279 11.523 28.676 1.00 70.88 176 THR A CA 1
ATOM 1278 C C . THR A 1 176 ? -2.519 10.665 28.388 1.00 70.88 176 THR A C 1
ATOM 1280 O O . THR A 1 176 ? -3.497 11.132 27.796 1.00 70.88 176 THR A O 1
ATOM 1283 N N . PRO A 1 177 ? -2.560 9.409 28.874 1.00 66.62 177 PRO A N 1
ATOM 1284 C CA . PRO A 1 177 ? -3.762 8.576 28.823 1.00 66.62 177 PRO A CA 1
ATOM 1285 C C . PRO A 1 177 ? -5.035 9.257 29.352 1.00 66.62 177 PRO A C 1
ATOM 1287 O O . PRO A 1 177 ? -6.128 8.993 28.856 1.00 66.62 177 PRO A O 1
ATOM 1290 N N . ALA A 1 178 ? -4.900 10.133 30.353 1.00 68.69 178 ALA A N 1
ATOM 1291 C CA . ALA A 1 178 ? -6.016 10.870 30.936 1.00 68.69 178 ALA A CA 1
ATOM 1292 C C . ALA A 1 178 ? -6.545 11.968 29.999 1.00 68.69 178 ALA A C 1
ATOM 1294 O O . ALA A 1 178 ? -7.760 12.124 29.883 1.00 68.69 178 ALA A O 1
ATOM 1295 N N . GLU A 1 179 ? -5.664 12.687 29.300 1.00 70.12 179 GLU A N 1
ATOM 1296 C CA . GLU A 1 179 ? -6.052 13.682 28.287 1.00 70.12 179 GLU A CA 1
ATOM 1297 C C . GLU A 1 179 ? -6.766 13.013 27.112 1.00 70.12 179 GLU A C 1
ATOM 1299 O O . GLU A 1 179 ? -7.860 13.431 26.735 1.00 70.12 179 GLU A O 1
ATOM 1304 N N . LEU A 1 180 ? -6.229 11.890 26.625 1.00 68.12 180 LEU A N 1
ATOM 1305 C CA . LEU A 1 180 ? -6.855 11.097 25.563 1.00 68.12 180 LEU A CA 1
ATOM 1306 C C . LEU A 1 180 ? -8.237 10.568 25.968 1.00 68.12 180 LEU A C 1
ATOM 1308 O O . LEU A 1 180 ? -9.192 10.685 25.203 1.00 68.12 180 LEU A O 1
ATOM 1312 N N . ALA A 1 181 ? -8.374 10.019 27.180 1.00 69.25 181 ALA A N 1
ATOM 1313 C CA . ALA A 1 181 ? -9.657 9.535 27.690 1.00 69.25 181 ALA A CA 1
ATOM 1314 C C . ALA A 1 181 ? -10.675 10.671 27.892 1.00 69.25 181 ALA A C 1
ATOM 1316 O O . ALA A 1 181 ? -11.869 10.478 27.651 1.00 69.25 181 ALA A O 1
ATOM 1317 N N . THR A 1 182 ? -10.211 11.853 28.306 1.00 75.62 182 THR A N 1
ATOM 1318 C CA . THR A 1 182 ? -11.057 13.045 28.464 1.00 75.62 182 THR A CA 1
ATOM 1319 C C . THR A 1 182 ? -11.544 13.539 27.104 1.00 75.62 182 THR A C 1
ATOM 1321 O O . THR A 1 182 ? -12.743 13.757 26.939 1.00 75.62 182 THR A O 1
ATOM 1324 N N . CYS A 1 183 ? -10.652 13.628 26.113 1.00 73.06 183 CYS A N 1
ATOM 1325 C CA . CYS A 1 183 ? -11.007 13.996 24.744 1.00 73.06 183 CYS A CA 1
ATOM 1326 C C . CYS A 1 183 ? -12.000 12.989 24.131 1.00 73.06 183 CYS A C 1
ATOM 1328 O O . CYS A 1 183 ? -13.061 13.377 23.648 1.00 73.06 183 CYS A O 1
ATOM 1330 N N . LEU A 1 184 ? -11.737 11.683 24.261 1.00 70.88 184 LEU A N 1
ATOM 1331 C CA . LEU A 1 184 ? -12.656 10.620 23.830 1.00 70.88 184 LEU A CA 1
ATOM 1332 C C . LEU A 1 184 ? -14.039 10.726 24.488 1.00 70.88 184 LEU A C 1
ATOM 1334 O O . LEU A 1 184 ? -15.056 10.574 23.815 1.00 70.88 184 LEU A O 1
ATOM 1338 N N . SER A 1 185 ? -14.087 11.002 25.792 1.00 72.62 185 SER A N 1
ATOM 1339 C CA . SER A 1 185 ? -15.350 11.138 26.529 1.00 72.62 185 SER A CA 1
ATOM 1340 C C . SER A 1 185 ? -16.123 12.398 26.132 1.00 72.62 185 SER A C 1
ATOM 1342 O O . SER A 1 185 ? -17.349 12.389 26.158 1.00 72.62 185 SER A O 1
ATOM 1344 N N . ALA A 1 186 ? -15.431 13.475 25.746 1.00 71.25 186 ALA A N 1
ATOM 1345 C CA . ALA A 1 186 ? -16.061 14.702 25.260 1.00 71.25 186 ALA A CA 1
ATOM 1346 C C . ALA A 1 186 ? -16.722 14.524 23.881 1.00 71.25 186 ALA A C 1
ATOM 1348 O O . ALA A 1 186 ? -17.719 15.189 23.584 1.00 71.25 186 ALA A O 1
ATOM 1349 N N . LEU A 1 187 ? -16.189 13.604 23.069 1.00 68.12 187 LEU A N 1
ATOM 1350 C CA . LEU A 1 187 ? -16.766 13.197 21.787 1.00 68.12 187 LEU A CA 1
ATOM 1351 C C . LEU A 1 187 ? -17.944 12.225 21.954 1.00 68.12 187 LEU A C 1
ATOM 1353 O O . LEU A 1 187 ? -18.801 12.136 21.073 1.00 68.12 187 LEU A O 1
ATOM 1357 N N . ASP A 1 188 ? -18.019 11.500 23.072 1.00 70.50 188 ASP A N 1
ATOM 1358 C CA . ASP A 1 188 ? -19.061 10.499 23.282 1.00 70.50 188 ASP A CA 1
ATOM 1359 C C . ASP A 1 188 ? -20.449 11.145 23.446 1.00 70.50 188 ASP A C 1
ATOM 1361 O O . ASP A 1 188 ? -20.645 12.138 24.149 1.00 70.50 188 ASP A O 1
ATOM 1365 N N . GLY A 1 189 ? -21.443 10.606 22.738 1.00 65.12 189 GLY A N 1
ATOM 1366 C CA . GLY A 1 189 ? -22.810 11.142 22.727 1.00 65.12 189 GLY A CA 1
ATOM 1367 C C . GLY A 1 189 ? -23.007 12.437 21.927 1.00 65.12 189 GLY A C 1
ATOM 1368 O O . GLY A 1 189 ? -24.151 12.877 21.768 1.00 65.12 189 GLY A O 1
ATOM 1369 N N . LYS A 1 190 ? -21.945 13.032 21.369 1.00 65.25 190 LYS A N 1
ATOM 1370 C CA . LYS A 1 190 ? -22.083 14.091 20.367 1.00 65.25 190 LYS A CA 1
ATOM 1371 C C . LYS A 1 190 ? -22.591 13.454 19.074 1.00 65.25 190 LYS A C 1
ATOM 1373 O O . LYS A 1 190 ? -22.105 12.414 18.641 1.00 65.25 190 LYS A O 1
ATOM 1378 N N . ARG A 1 191 ? -23.616 14.051 18.469 1.00 59.53 191 ARG A N 1
ATOM 1379 C CA . ARG A 1 191 ? -24.039 13.711 17.108 1.00 59.53 191 ARG A CA 1
ATOM 1380 C C . ARG A 1 191 ? -23.473 14.771 16.191 1.00 59.53 191 ARG A C 1
ATOM 1382 O O . ARG A 1 191 ? -23.584 15.954 16.505 1.00 59.53 191 ARG A O 1
ATOM 1389 N N . CYS A 1 192 ? -22.880 14.349 15.088 1.00 58.34 192 CYS A N 1
ATOM 1390 C CA . CYS A 1 192 ? -22.481 15.277 14.055 1.00 58.34 192 CYS A CA 1
ATOM 1391 C C . CYS A 1 192 ? -23.742 15.867 13.418 1.00 58.34 192 CYS A C 1
ATOM 1393 O O . CYS A 1 192 ? -24.588 15.128 12.918 1.00 58.34 192 CYS A O 1
ATOM 1395 N N . ILE A 1 193 ? -23.910 17.183 13.534 1.00 53.25 193 ILE A N 1
ATOM 1396 C CA . ILE A 1 193 ? -25.009 17.921 12.895 1.00 53.25 193 ILE A CA 1
ATOM 1397 C C . ILE A 1 193 ? -24.464 18.695 11.685 1.00 53.25 193 ILE A C 1
ATOM 1399 O O . ILE A 1 193 ? -25.197 18.905 10.725 1.00 53.25 193 ILE A O 1
ATOM 1403 N N . ASP A 1 194 ? -23.177 19.063 11.714 1.00 55.59 194 ASP A N 1
ATOM 1404 C CA . ASP A 1 194 ? -22.464 19.768 10.648 1.00 55.59 194 ASP A CA 1
ATOM 1405 C C . ASP A 1 194 ? -20.943 19.549 10.801 1.00 55.59 194 ASP A C 1
ATOM 1407 O O . ASP A 1 194 ? -20.433 19.441 11.920 1.00 55.59 194 ASP A O 1
ATOM 1411 N N . PHE A 1 195 ? -20.221 19.491 9.683 1.00 54.66 195 PHE A N 1
ATOM 1412 C CA . PHE A 1 195 ? -18.767 19.345 9.630 1.00 54.66 195 PHE A CA 1
ATOM 1413 C C . PHE A 1 195 ? -18.023 20.545 10.244 1.00 54.66 195 PHE A C 1
ATOM 1415 O O . PHE A 1 195 ? -17.044 20.375 10.973 1.00 54.66 195 PHE A O 1
ATOM 1422 N N . SER A 1 196 ? -18.524 21.762 10.015 1.00 56.91 196 SER A N 1
ATOM 1423 C CA . SER A 1 196 ? -17.986 22.992 10.617 1.00 56.91 196 SER A CA 1
ATOM 1424 C C . SER A 1 196 ? -18.053 22.955 12.148 1.00 56.91 196 SER A C 1
ATOM 1426 O O . SER A 1 196 ? -17.116 23.377 12.826 1.00 56.91 196 SER A O 1
ATOM 1428 N N . ILE A 1 197 ? -19.100 22.321 12.683 1.00 56.84 197 ILE A N 1
ATOM 1429 C CA . ILE A 1 197 ? -19.297 22.116 14.118 1.00 56.84 197 ILE A CA 1
ATOM 1430 C C . ILE A 1 197 ? -18.328 21.068 14.670 1.00 56.84 197 ILE A C 1
ATOM 1432 O O . ILE A 1 197 ? -17.985 21.162 15.837 1.00 56.84 197 ILE A O 1
ATOM 1436 N N . ALA A 1 198 ? -17.861 20.086 13.889 1.00 57.31 198 ALA A N 1
ATOM 1437 C CA . ALA A 1 198 ? -16.935 19.060 14.383 1.00 57.31 198 ALA A CA 1
ATOM 1438 C C . ALA A 1 198 ? -15.560 19.649 14.738 1.00 57.31 198 ALA A C 1
ATOM 1440 O O . ALA A 1 198 ? -15.035 19.366 15.813 1.00 57.31 198 ALA A O 1
ATOM 1441 N N . ARG A 1 199 ? -15.011 20.510 13.870 1.00 60.94 199 ARG A N 1
ATOM 1442 C CA . ARG A 1 199 ? -13.753 21.222 14.140 1.00 60.94 199 ARG A CA 1
ATOM 1443 C C . ARG A 1 199 ? -13.926 22.253 15.248 1.00 60.94 199 ARG A C 1
ATOM 1445 O O . ARG A 1 199 ? -13.133 22.263 16.176 1.00 60.94 199 ARG A O 1
ATOM 1452 N N . GLU A 1 200 ? -15.027 23.003 15.231 1.00 62.56 200 GLU A N 1
ATOM 1453 C CA . GLU A 1 200 ? -15.376 23.897 16.338 1.00 62.56 200 GLU A CA 1
ATOM 1454 C C . GLU A 1 200 ? -15.569 23.128 17.658 1.00 62.56 200 GLU A C 1
ATOM 1456 O O . GLU A 1 200 ? -15.219 23.640 18.709 1.00 62.56 200 GLU A O 1
ATOM 1461 N N . LEU A 1 201 ? -16.058 21.881 17.639 1.00 61.12 201 LEU A N 1
ATOM 1462 C CA . LEU A 1 201 ? -16.152 21.028 18.827 1.00 61.12 201 LEU A CA 1
ATOM 1463 C C . LEU A 1 201 ? -14.784 20.582 19.327 1.00 61.12 201 LEU A C 1
ATOM 1465 O O . LEU A 1 201 ? -14.597 20.504 20.539 1.00 61.12 201 LEU A O 1
ATOM 1469 N N . LEU A 1 202 ? -13.866 20.245 18.421 1.00 60.88 202 LEU A N 1
ATOM 1470 C CA . LEU A 1 202 ? -12.500 19.864 18.773 1.00 60.88 202 LEU A CA 1
ATOM 1471 C C . LEU A 1 202 ? -11.752 21.064 19.363 1.00 60.88 202 LEU A C 1
ATOM 1473 O O . LEU A 1 202 ? -11.231 20.939 20.469 1.00 60.88 202 LEU A O 1
ATOM 1477 N N . ASP A 1 203 ? -11.836 22.225 18.710 1.00 63.88 203 ASP A N 1
ATOM 1478 C CA . ASP A 1 203 ? -11.246 23.495 19.155 1.00 63.88 203 ASP A CA 1
ATOM 1479 C C . ASP A 1 203 ? -11.914 24.016 20.452 1.00 63.88 203 ASP A C 1
ATOM 1481 O O . ASP A 1 203 ? -11.274 24.601 21.322 1.00 63.88 203 ASP A O 1
ATOM 1485 N N . ALA A 1 204 ? -13.222 23.789 20.634 1.00 59.03 204 ALA A N 1
ATOM 1486 C CA . ALA A 1 204 ? -13.962 24.179 21.841 1.00 59.03 204 ALA A CA 1
ATOM 1487 C C . ALA A 1 204 ? -13.889 23.140 22.967 1.00 59.03 204 ALA A C 1
ATOM 1489 O O . ALA A 1 204 ? -14.515 23.337 24.015 1.00 59.03 204 ALA A O 1
ATOM 1490 N N . THR A 1 205 ? -13.159 22.039 22.775 1.00 61.59 205 THR A N 1
ATOM 1491 C CA . THR A 1 205 ? -12.888 21.047 23.815 1.00 61.59 205 THR A CA 1
ATOM 1492 C C . THR A 1 205 ? -11.455 21.266 24.305 1.00 61.59 205 THR A C 1
ATOM 1494 O O . THR A 1 205 ? -10.528 20.690 23.740 1.00 61.59 205 THR A O 1
ATOM 1497 N N . PRO A 1 206 ? -11.228 22.034 25.395 1.00 57.47 206 PRO A N 1
ATOM 1498 C CA . PRO A 1 206 ? -9.880 22.432 25.827 1.00 57.47 206 PRO A CA 1
ATOM 1499 C C . PRO A 1 206 ? -8.969 21.248 26.178 1.00 57.47 206 PRO A C 1
ATOM 1501 O O . PRO A 1 206 ? -7.755 21.386 26.257 1.00 57.47 206 PRO A O 1
ATOM 1504 N N . SER A 1 207 ? -9.559 20.075 26.423 1.00 61.62 207 SER A N 1
ATOM 1505 C CA . SER A 1 207 ? -8.847 18.820 26.670 1.00 61.62 207 SER A CA 1
ATOM 1506 C C . SER A 1 207 ? -8.364 18.107 25.402 1.00 61.62 207 SER A C 1
ATOM 1508 O O . SER A 1 207 ? -7.619 17.140 25.520 1.00 61.62 207 SER A O 1
ATOM 1510 N N . CYS A 1 208 ? -8.813 18.522 24.215 1.00 64.25 208 CYS A N 1
ATOM 1511 C CA . CYS A 1 208 ? -8.363 17.993 22.927 1.00 64.25 208 CYS A CA 1
ATOM 1512 C C . CYS A 1 208 ? -7.282 18.879 22.282 1.00 64.25 208 CYS A C 1
ATOM 1514 O O . CYS A 1 208 ? -6.472 18.348 21.530 1.00 64.25 208 CYS A O 1
ATOM 1516 N N . ASP A 1 209 ? -7.196 20.168 22.630 1.00 64.25 209 ASP A N 1
ATOM 1517 C CA . ASP A 1 209 ? -6.177 21.109 22.122 1.00 64.25 209 ASP A CA 1
ATOM 1518 C C . ASP A 1 209 ? -4.732 20.646 22.384 1.00 64.25 209 ASP A C 1
ATOM 1520 O O . ASP A 1 209 ? -3.849 20.820 21.545 1.00 64.25 209 ASP A O 1
ATOM 1524 N N . SER A 1 210 ? -4.468 20.028 23.543 1.00 60.88 210 SER A N 1
ATOM 1525 C CA . SER A 1 210 ? -3.135 19.486 23.857 1.00 60.88 210 SER A CA 1
ATOM 1526 C C . SER A 1 210 ? -2.825 18.179 23.123 1.00 60.88 210 SER A C 1
ATOM 1528 O O . SER A 1 210 ? -1.666 17.773 23.071 1.00 60.88 210 SER A O 1
ATOM 1530 N N . VAL A 1 211 ? -3.845 17.522 22.563 1.00 62.22 211 VAL A N 1
ATOM 1531 C CA . VAL A 1 211 ? -3.762 16.218 21.889 1.00 62.22 211 VAL A CA 1
ATOM 1532 C C . VAL A 1 211 ? -3.691 16.382 20.368 1.00 62.22 211 VAL A C 1
ATOM 1534 O O . VAL A 1 211 ? -2.980 15.625 19.704 1.00 62.22 211 VAL A O 1
ATOM 1537 N N . LEU A 1 212 ? -4.413 17.370 19.838 1.00 62.06 212 LEU A N 1
ATOM 1538 C CA . LEU A 1 212 ? -4.532 17.718 18.426 1.00 62.06 212 LEU A CA 1
ATOM 1539 C C . LEU A 1 212 ? -3.967 19.133 18.239 1.00 62.06 212 LEU A C 1
ATOM 1541 O O . LEU A 1 212 ? -4.737 20.093 18.262 1.00 62.06 212 LEU A O 1
ATOM 1545 N N . PRO A 1 213 ? -2.637 19.301 18.119 1.00 55.53 213 PRO A N 1
ATOM 1546 C CA . PRO A 1 213 ? -2.059 20.631 17.987 1.00 55.53 213 PRO A CA 1
ATOM 1547 C C . PRO A 1 213 ? -2.688 21.355 16.792 1.00 55.53 213 PRO A C 1
ATOM 1549 O O . PRO A 1 213 ? -2.806 20.789 15.702 1.00 55.53 213 PRO A O 1
ATOM 1552 N N . ALA A 1 214 ? -3.113 22.601 17.019 1.00 52.34 214 ALA A N 1
ATOM 1553 C CA . ALA A 1 214 ? -3.719 23.434 15.992 1.00 52.34 214 ALA A CA 1
ATOM 1554 C C . ALA A 1 214 ? -2.808 23.494 14.762 1.00 52.34 214 ALA A C 1
ATOM 1556 O O . ALA A 1 214 ? -1.622 23.810 14.869 1.00 52.34 214 ALA A O 1
ATOM 1557 N N . GLN A 1 215 ? -3.363 23.195 13.589 1.00 48.50 215 GLN A N 1
ATOM 1558 C CA . GLN A 1 215 ? -2.605 23.299 12.352 1.00 48.50 215 GLN A CA 1
ATOM 1559 C C . GLN A 1 215 ? -2.338 24.770 12.043 1.00 48.50 215 GLN A C 1
ATOM 1561 O O . GLN A 1 215 ? -3.272 25.533 11.782 1.00 48.50 215 GLN A O 1
ATOM 1566 N N . GLU A 1 216 ? -1.065 25.169 12.031 1.00 41.12 216 GLU A N 1
ATOM 1567 C CA . GLU A 1 216 ? -0.661 26.360 11.293 1.00 41.12 216 GLU A CA 1
ATOM 1568 C C . GLU A 1 216 ? -0.904 26.067 9.813 1.00 41.12 216 GLU A C 1
ATOM 1570 O O . GLU A 1 216 ? -0.119 25.391 9.150 1.00 41.12 216 GLU A O 1
ATOM 1575 N N . VAL A 1 217 ? -2.035 26.545 9.296 1.00 37.97 217 VAL A N 1
ATOM 1576 C CA . VAL A 1 217 ? -2.266 26.596 7.855 1.00 37.97 217 VAL A CA 1
ATOM 1577 C C . VAL A 1 217 ? -1.221 27.558 7.302 1.00 37.97 217 VAL A C 1
ATOM 1579 O O . VAL A 1 217 ? -1.343 28.774 7.464 1.00 37.97 217 VAL A O 1
ATOM 1582 N N . ALA A 1 218 ? -0.151 27.009 6.725 1.00 32.38 218 ALA A N 1
ATOM 1583 C CA . ALA A 1 218 ? 0.834 27.801 6.008 1.00 32.38 218 ALA A CA 1
ATOM 1584 C C . ALA A 1 218 ? 0.101 28.614 4.917 1.00 32.38 218 ALA A C 1
ATOM 1586 O O . ALA A 1 218 ? -0.767 28.051 4.244 1.00 32.38 218 ALA A O 1
ATOM 1587 N N . PRO A 1 219 ? 0.381 29.924 4.792 1.00 37.22 219 PRO A N 1
ATOM 1588 C CA . PRO A 1 219 ? -0.341 30.812 3.883 1.00 37.22 219 PRO A CA 1
ATOM 1589 C C . PRO A 1 219 ? -0.158 30.456 2.404 1.00 37.22 219 PRO A C 1
ATOM 1591 O O . PRO A 1 219 ? 0.930 29.953 2.037 1.00 37.22 219 PRO A O 1
#

pLDDT: mean 72.55, std 20.4, range [32.38, 98.56]